Protein AF-A0A7V8GJY7-F1 (afdb_monomer_lite)

Organism: NCBI:txid83619

InterPro domains:
  IPR000096 Serum amyloid A protein [PF00277] (1-68)

Secondary structure (DSSP, 8-state):
-GGG--TT-HHHHHHHHHHHHHHT-HHHHHHHHHHHHHHHHHIIIII---HHHHHHHHHHHHHHHHHHHTT--HHHHHHHTT-PPTTTHHHHHHHHGGGS-----TTS-------------------HHHHHHHHHHHHHHHHHS-------EEEEEEEEE----S-TT-TT--EEEEEEETTT--EEEEEEE-SEEEEEEEEE--SS-EEEEEEEEETTS-EEEPPPEEE-SSTTS-SEEEEEEPEE---

Structure (mmCIF, N/CA/C/O backbone):
data_AF-A0A7V8GJY7-F1
#
_entry.id   AF-A0A7V8GJY7-F1
#
loop_
_atom_site.group_PDB
_atom_site.id
_atom_site.type_symbol
_atom_site.label_atom_id
_atom_site.label_alt_id
_atom_site.label_comp_id
_atom_site.label_asym_id
_atom_site.label_entity_id
_atom_site.label_seq_id
_atom_site.pdbx_PDB_ins_code
_atom_site.Cartn_x
_atom_site.Cartn_y
_atom_site.Cartn_z
_atom_site.occupancy
_atom_site.B_iso_or_equiv
_atom_site.auth_seq_id
_atom_site.auth_comp_id
_atom_site.auth_asym_id
_atom_site.auth_atom_id
_atom_site.pdbx_PDB_model_num
ATOM 1 N N . MET A 1 1 ? 5.220 5.939 -10.081 1.00 73.19 1 MET A N 1
ATOM 2 C CA . MET A 1 1 ? 4.559 5.384 -8.883 1.00 73.19 1 MET A CA 1
ATOM 3 C C . MET A 1 1 ? 4.248 6.479 -7.864 1.00 73.19 1 MET A C 1
ATOM 5 O O . MET A 1 1 ? 3.115 6.933 -7.852 1.00 73.19 1 MET A O 1
ATOM 9 N N . GLN A 1 2 ? 5.230 6.985 -7.107 1.00 70.88 2 GLN A N 1
ATOM 10 C CA . GLN A 1 2 ? 5.012 7.947 -6.006 1.00 70.88 2 GLN A CA 1
ATOM 11 C C . GLN A 1 2 ? 4.218 9.202 -6.401 1.00 70.88 2 GLN A C 1
ATOM 13 O O . GLN A 1 2 ? 3.220 9.511 -5.770 1.00 70.88 2 GLN A O 1
ATOM 18 N N . ALA A 1 3 ? 4.591 9.869 -7.498 1.00 66.69 3 ALA A N 1
ATOM 19 C CA . ALA A 1 3 ? 3.923 11.099 -7.940 1.00 66.69 3 ALA A CA 1
ATOM 20 C C . ALA A 1 3 ? 2.426 10.936 -8.269 1.00 66.69 3 ALA A C 1
ATOM 22 O O . ALA A 1 3 ? 1.699 11.921 -8.305 1.00 66.69 3 ALA A O 1
ATOM 23 N N . LYS A 1 4 ? 1.970 9.711 -8.558 1.00 70.94 4 LYS A N 1
ATOM 24 C CA . LYS A 1 4 ? 0.570 9.430 -8.908 1.00 70.94 4 LYS A CA 1
ATOM 25 C C . LYS A 1 4 ? -0.228 8.853 -7.739 1.00 70.94 4 LYS A C 1
ATOM 27 O O . LYS A 1 4 ? -1.444 8.958 -7.761 1.00 70.94 4 LYS A O 1
ATOM 32 N N . ASN A 1 5 ? 0.448 8.278 -6.743 1.00 74.31 5 ASN A N 1
ATOM 33 C CA . ASN A 1 5 ? -0.132 7.732 -5.517 1.00 74.31 5 ASN A CA 1
ATOM 34 C C . ASN A 1 5 ? -1.434 6.927 -5.707 1.00 74.31 5 ASN A C 1
ATOM 36 O O . ASN A 1 5 ? -2.443 7.139 -5.037 1.00 74.31 5 ASN A O 1
ATOM 40 N N . TRP A 1 6 ? -1.444 6.038 -6.698 1.00 75.62 6 TRP A N 1
ATOM 41 C CA . TRP A 1 6 ? -2.631 5.258 -7.024 1.00 75.62 6 TRP A CA 1
ATOM 42 C C . TRP A 1 6 ? -2.669 3.943 -6.258 1.00 75.62 6 TRP A C 1
ATOM 44 O O . TRP A 1 6 ? -1.748 3.129 -6.345 1.00 75.62 6 TRP A O 1
ATOM 54 N N . ILE A 1 7 ? -3.782 3.724 -5.559 1.00 70.75 7 ILE A N 1
ATOM 55 C CA . ILE A 1 7 ? -4.047 2.505 -4.794 1.00 70.75 7 ILE A CA 1
ATOM 56 C C . ILE A 1 7 ? -4.107 1.303 -5.749 1.00 70.75 7 ILE A C 1
ATOM 58 O O . ILE A 1 7 ? -4.847 1.317 -6.733 1.00 70.75 7 ILE A O 1
ATOM 62 N N . GLY A 1 8 ? -3.315 0.269 -5.453 1.00 77.12 8 GLY A N 1
ATOM 63 C CA . GLY A 1 8 ? -3.230 -0.975 -6.231 1.00 77.12 8 GLY A CA 1
ATOM 64 C C . GLY A 1 8 ? -2.474 -0.865 -7.561 1.00 77.12 8 GLY A C 1
ATOM 65 O O . GLY A 1 8 ? -2.416 -1.828 -8.318 1.00 77.12 8 GLY A O 1
ATOM 66 N N . ALA A 1 9 ? -1.909 0.299 -7.896 1.00 82.12 9 ALA A N 1
ATOM 67 C CA . ALA A 1 9 ? -1.147 0.475 -9.135 1.00 82.12 9 ALA A CA 1
ATOM 68 C C . ALA A 1 9 ? 0.315 0.003 -9.020 1.00 82.12 9 ALA A C 1
ATOM 70 O O . ALA A 1 9 ? 1.101 0.174 -9.952 1.00 82.12 9 ALA A O 1
ATOM 71 N N . ASP A 1 10 ? 0.707 -0.558 -7.882 1.00 86.38 10 ASP A N 1
ATOM 72 C CA . ASP A 1 10 ? 2.055 -1.033 -7.597 1.00 86.38 10 ASP A CA 1
ATOM 73 C C . ASP A 1 10 ? 2.514 -2.042 -8.656 1.00 86.38 10 ASP A C 1
ATOM 75 O O . ASP A 1 10 ? 3.474 -1.770 -9.386 1.00 86.38 10 ASP A O 1
ATOM 79 N N . LYS A 1 11 ? 1.756 -3.127 -8.853 1.00 89.56 11 LYS A N 1
ATOM 80 C CA . LYS A 1 11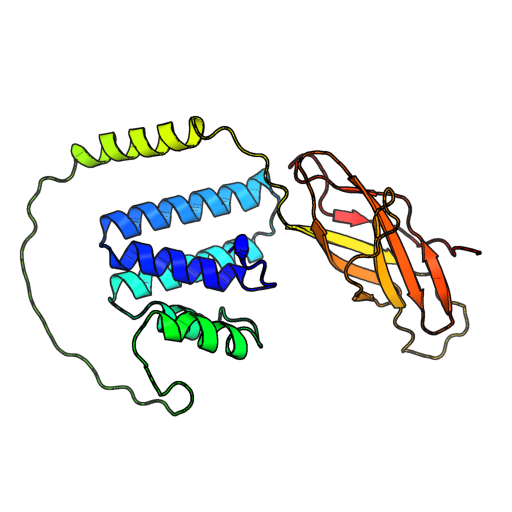 ? 2.082 -4.174 -9.830 1.00 89.56 11 LYS A CA 1
ATOM 81 C C . LYS A 1 11 ? 2.107 -3.659 -11.277 1.00 89.56 11 LYS A C 1
ATOM 83 O O . LYS A 1 11 ? 2.917 -4.111 -12.090 1.00 89.56 11 LYS A O 1
ATOM 88 N N . PHE A 1 12 ? 1.271 -2.667 -11.597 1.00 88.38 12 PHE A N 1
ATOM 89 C CA . PHE A 1 12 ? 1.303 -1.968 -12.886 1.00 88.38 12 PHE A CA 1
ATOM 90 C C . PHE A 1 12 ? 2.670 -1.302 -13.116 1.00 88.38 12 PHE A C 1
ATOM 92 O O . PHE A 1 12 ? 3.295 -1.509 -14.158 1.00 88.38 12 PHE A O 1
ATOM 99 N N . TYR A 1 13 ? 3.166 -0.539 -12.138 1.00 91.44 13 TYR A N 1
ATOM 100 C CA . TYR A 1 13 ? 4.450 0.155 -12.263 1.00 91.44 13 TYR A CA 1
ATOM 101 C C . TYR A 1 13 ? 5.642 -0.806 -12.264 1.00 91.44 13 TYR A C 1
ATOM 103 O O . TYR A 1 13 ? 6.616 -0.528 -12.963 1.00 91.44 13 TYR A O 1
ATOM 111 N N . HIS A 1 14 ? 5.551 -1.932 -11.550 1.00 93.31 14 HIS A N 1
ATOM 112 C CA . HIS A 1 14 ? 6.526 -3.024 -11.629 1.00 93.31 14 HIS A CA 1
ATOM 113 C C . HIS A 1 14 ? 6.697 -3.531 -13.054 1.00 93.31 14 HIS A C 1
ATOM 115 O O . HIS A 1 14 ? 7.790 -3.485 -13.621 1.00 93.31 14 HIS A O 1
ATOM 121 N N . CYS A 1 15 ? 5.588 -3.955 -13.657 1.00 94.12 15 CYS A N 1
ATOM 122 C CA . CYS A 1 15 ? 5.590 -4.480 -15.013 1.00 94.12 15 CYS A CA 1
ATOM 123 C C . CYS A 1 15 ? 6.074 -3.426 -16.024 1.00 94.12 15 CYS A C 1
ATOM 125 O O . CYS A 1 15 ? 6.943 -3.716 -16.849 1.00 94.12 15 CYS A O 1
ATOM 127 N N . MET A 1 16 ? 5.586 -2.184 -15.921 1.00 92.75 16 MET A N 1
ATOM 128 C CA . MET A 1 16 ? 5.955 -1.108 -16.845 1.00 92.75 16 MET A CA 1
ATOM 129 C C . MET A 1 16 ? 7.454 -0.791 -16.803 1.00 92.75 16 MET A C 1
ATOM 131 O O . MET A 1 16 ? 8.106 -0.797 -17.845 1.00 92.75 16 MET A O 1
ATOM 135 N N . ALA A 1 17 ? 8.016 -0.571 -15.609 1.00 95.06 17 ALA A N 1
ATOM 136 C CA . ALA A 1 17 ? 9.426 -0.214 -15.458 1.00 95.06 17 ALA A CA 1
ATOM 137 C C . ALA A 1 17 ? 10.355 -1.317 -15.988 1.00 95.06 17 ALA A C 1
ATOM 139 O O . ALA A 1 17 ? 11.347 -1.032 -16.661 1.00 95.06 17 ALA A O 1
ATOM 140 N N . MET A 1 18 ? 10.009 -2.583 -15.733 1.00 96.50 18 MET A N 1
ATOM 141 C CA . MET A 1 18 ? 10.776 -3.722 -16.235 1.00 96.50 18 MET A CA 1
ATOM 142 C C . MET A 1 18 ? 10.685 -3.868 -17.752 1.00 96.50 18 MET A C 1
ATOM 144 O O . MET A 1 18 ? 11.684 -4.200 -18.389 1.00 96.50 18 MET A O 1
ATOM 148 N N . CYS A 1 19 ? 9.514 -3.611 -18.337 1.00 96.69 19 CYS A N 1
ATOM 149 C CA . CYS A 1 19 ? 9.346 -3.649 -19.784 1.00 96.69 19 CYS A CA 1
ATOM 150 C C . CYS A 1 19 ? 10.143 -2.548 -20.483 1.00 96.69 19 CYS A C 1
ATOM 152 O O . CYS A 1 19 ? 10.903 -2.851 -21.403 1.00 96.69 19 CYS A O 1
ATOM 154 N N . GLU A 1 20 ? 10.034 -1.300 -20.017 1.00 95.62 20 GLU A N 1
ATOM 155 C CA . GLU A 1 20 ? 10.783 -0.172 -20.577 1.00 95.62 20 GLU A CA 1
ATOM 156 C C . GLU A 1 20 ? 12.289 -0.445 -20.516 1.00 95.62 20 GLU A C 1
ATOM 158 O O . GLU A 1 20 ? 12.973 -0.368 -21.535 1.00 95.62 20 GLU A O 1
ATOM 163 N N . ALA A 1 21 ? 12.804 -0.879 -19.363 1.00 96.50 21 ALA A N 1
ATOM 164 C CA . ALA A 1 21 ? 14.211 -1.239 -19.239 1.00 96.50 21 ALA A CA 1
ATOM 165 C C . ALA A 1 21 ? 14.609 -2.396 -20.171 1.00 96.50 21 ALA A C 1
ATOM 167 O O . ALA A 1 21 ? 15.633 -2.319 -20.846 1.00 96.50 21 ALA A O 1
ATOM 168 N N . ALA A 1 22 ? 13.806 -3.460 -20.250 1.00 97.25 22 ALA A N 1
ATOM 169 C CA . ALA A 1 22 ? 14.120 -4.607 -21.095 1.00 97.25 22 ALA A CA 1
ATOM 170 C C . ALA A 1 22 ? 14.069 -4.290 -22.598 1.00 97.25 22 ALA A C 1
ATOM 172 O O . ALA A 1 22 ? 14.832 -4.876 -23.365 1.00 97.25 22 ALA A O 1
ATOM 173 N N . SER A 1 23 ? 13.229 -3.338 -23.012 1.00 96.19 23 SER A N 1
ATOM 174 C CA . SER A 1 23 ? 13.153 -2.863 -24.402 1.00 96.19 23 SER A CA 1
ATOM 175 C C . SER A 1 23 ? 14.405 -2.107 -24.868 1.00 96.19 23 SER A C 1
ATOM 177 O O . SER A 1 23 ? 14.629 -1.975 -26.068 1.00 96.19 23 SER A O 1
ATOM 179 N N . LEU A 1 24 ? 15.260 -1.663 -23.938 1.00 96.06 24 LEU A N 1
ATOM 180 C CA . LEU A 1 24 ? 16.557 -1.051 -24.251 1.00 96.06 24 LEU A CA 1
ATOM 181 C C . LEU A 1 24 ? 17.650 -2.091 -24.567 1.00 96.06 24 LEU A C 1
ATOM 183 O O . LEU A 1 24 ? 18.755 -1.719 -24.960 1.00 96.06 24 LEU A O 1
ATOM 187 N N . GLY A 1 25 ? 17.368 -3.386 -24.381 1.00 95.69 25 GLY A N 1
ATOM 188 C CA . GLY A 1 25 ? 18.273 -4.493 -24.693 1.00 95.69 25 GLY A CA 1
ATOM 189 C C . GLY A 1 25 ? 18.654 -5.356 -23.487 1.00 95.69 25 GLY A C 1
ATOM 190 O O . GLY A 1 25 ? 18.318 -5.073 -22.335 1.00 95.69 25 GLY A O 1
ATOM 191 N N . GLU A 1 26 ? 19.394 -6.437 -23.745 1.00 95.50 26 GLU A N 1
ATOM 192 C CA . GLU A 1 26 ? 19.648 -7.500 -22.758 1.00 95.50 26 GLU A CA 1
ATOM 193 C C . GLU A 1 26 ? 20.383 -7.025 -21.502 1.00 95.50 26 GLU A C 1
ATOM 195 O O . GLU A 1 26 ? 20.034 -7.426 -20.391 1.00 95.50 26 GLU A O 1
ATOM 200 N N . LYS A 1 27 ? 21.366 -6.128 -21.655 1.00 94.94 27 LYS A N 1
ATOM 201 C CA . LYS A 1 27 ? 22.110 -5.563 -20.517 1.00 94.94 27 LYS A CA 1
ATOM 202 C C . LYS A 1 27 ? 21.189 -4.777 -19.582 1.00 94.94 27 LYS A C 1
ATOM 204 O O . LYS A 1 27 ? 21.262 -4.948 -18.368 1.00 94.94 27 LYS A O 1
ATOM 209 N N . ALA A 1 28 ? 20.303 -3.953 -20.141 1.00 94.38 28 ALA A N 1
ATOM 210 C CA . ALA A 1 28 ? 19.331 -3.190 -19.364 1.00 94.38 28 ALA A CA 1
ATOM 211 C C . ALA A 1 28 ? 18.298 -4.118 -18.705 1.00 94.38 28 ALA A C 1
ATOM 213 O O . ALA A 1 28 ? 17.987 -3.945 -17.528 1.00 94.38 28 ALA A O 1
ATOM 214 N N . ALA A 1 29 ? 17.864 -5.173 -19.405 1.00 96.12 29 ALA A N 1
ATOM 215 C CA . ALA A 1 29 ? 16.996 -6.201 -18.837 1.00 96.12 29 ALA A CA 1
ATOM 216 C C . ALA A 1 29 ? 17.645 -6.942 -17.651 1.00 96.12 29 ALA A C 1
ATOM 218 O O . ALA A 1 29 ? 16.965 -7.256 -16.676 1.00 96.12 29 ALA A O 1
ATOM 219 N N . ALA A 1 30 ? 18.945 -7.243 -17.725 1.00 95.00 30 ALA A N 1
ATOM 220 C CA . ALA A 1 30 ? 19.677 -7.899 -16.642 1.00 95.00 30 ALA A CA 1
ATOM 221 C C . ALA A 1 30 ? 19.801 -6.992 -15.408 1.00 95.00 30 ALA A C 1
ATOM 223 O O . ALA A 1 30 ? 19.512 -7.427 -14.294 1.00 95.00 30 ALA A O 1
ATOM 224 N N . ILE A 1 31 ? 20.163 -5.720 -15.610 1.00 94.12 31 ILE A N 1
ATOM 225 C CA . ILE A 1 31 ? 20.238 -4.725 -14.529 1.00 94.12 31 ILE A CA 1
ATOM 226 C C . ILE A 1 31 ? 18.867 -4.549 -13.869 1.00 94.12 31 ILE A C 1
ATOM 228 O O . ILE A 1 31 ? 18.776 -4.560 -12.644 1.00 94.12 31 ILE A O 1
ATOM 232 N N . ALA A 1 32 ? 17.804 -4.438 -14.668 1.00 95.00 32 ALA A N 1
ATOM 233 C CA . ALA A 1 32 ? 16.442 -4.300 -14.171 1.00 95.00 32 ALA A CA 1
ATOM 234 C C . ALA A 1 32 ? 16.001 -5.522 -13.348 1.00 95.00 32 ALA A C 1
ATOM 236 O O . ALA A 1 32 ? 15.449 -5.354 -12.264 1.00 95.00 32 ALA A O 1
ATOM 237 N N . GLY A 1 33 ? 16.326 -6.742 -13.794 1.00 95.94 33 GLY A N 1
ATOM 238 C CA . GLY A 1 33 ? 16.064 -7.963 -13.026 1.00 95.94 33 GLY A CA 1
ATOM 239 C C . GLY A 1 33 ? 16.755 -7.976 -11.658 1.00 95.94 33 GLY A C 1
ATOM 240 O O . GLY A 1 33 ? 16.112 -8.269 -10.652 1.00 95.94 33 GLY A O 1
ATOM 241 N N . ILE A 1 34 ? 18.034 -7.587 -11.598 1.00 94.56 34 ILE A N 1
ATOM 242 C CA . ILE A 1 34 ? 18.777 -7.479 -10.330 1.00 94.56 34 ILE A CA 1
ATOM 243 C C . ILE A 1 34 ? 18.163 -6.401 -9.430 1.00 94.56 34 ILE A C 1
ATOM 245 O O . ILE A 1 34 ? 17.940 -6.643 -8.246 1.00 94.56 34 ILE A O 1
ATOM 249 N N . ALA A 1 35 ? 17.869 -5.220 -9.980 1.00 92.38 35 ALA A N 1
ATOM 250 C CA . ALA A 1 35 ? 17.262 -4.124 -9.228 1.00 92.38 35 ALA A CA 1
ATOM 251 C C . ALA A 1 35 ? 15.886 -4.511 -8.659 1.00 92.38 35 ALA A C 1
ATOM 253 O O . ALA A 1 35 ? 15.576 -4.154 -7.522 1.00 92.38 35 ALA A O 1
ATOM 254 N N . GLY A 1 36 ? 15.099 -5.278 -9.422 1.00 92.81 36 GLY A N 1
ATOM 255 C CA . GLY A 1 36 ? 13.848 -5.880 -8.971 1.00 92.81 36 GLY A CA 1
ATOM 256 C C . GLY A 1 36 ? 14.051 -6.765 -7.743 1.00 92.81 36 GLY A C 1
ATOM 257 O O . GLY A 1 36 ? 13.476 -6.485 -6.700 1.00 92.81 36 GLY A O 1
ATOM 258 N N . GLU A 1 37 ? 14.924 -7.774 -7.815 1.00 95.19 37 GLU A N 1
ATOM 259 C CA . GLU A 1 37 ? 15.150 -8.686 -6.679 1.00 95.19 37 GLU A CA 1
ATOM 260 C C . GLU A 1 37 ? 15.743 -7.993 -5.447 1.00 95.19 37 GLU A C 1
ATOM 262 O O . GLU A 1 37 ? 15.349 -8.295 -4.323 1.00 95.19 37 GLU A O 1
ATOM 267 N N . VAL A 1 38 ? 16.649 -7.026 -5.625 1.00 91.12 38 VAL A N 1
ATOM 268 C CA . VAL A 1 38 ? 17.178 -6.236 -4.498 1.00 91.12 38 VAL A CA 1
ATOM 269 C C . VAL A 1 38 ? 16.053 -5.480 -3.787 1.00 91.12 38 VAL A C 1
ATOM 271 O O . VAL A 1 38 ? 16.029 -5.438 -2.554 1.00 91.12 38 VAL A O 1
ATOM 274 N N . ARG A 1 39 ? 15.105 -4.911 -4.543 1.00 92.44 39 ARG A N 1
ATOM 275 C CA . ARG A 1 39 ? 13.925 -4.258 -3.970 1.00 92.44 39 ARG A CA 1
ATOM 276 C C . ARG A 1 39 ? 13.068 -5.255 -3.183 1.00 92.44 39 ARG A C 1
ATOM 278 O O . ARG A 1 39 ? 12.760 -4.960 -2.029 1.00 92.44 39 ARG A O 1
ATOM 285 N N . GLU A 1 40 ? 12.762 -6.420 -3.755 1.00 91.19 40 GLU A N 1
ATOM 286 C CA . GLU A 1 40 ? 11.933 -7.444 -3.096 1.00 91.19 40 GLU A CA 1
ATOM 287 C C . GLU A 1 40 ? 12.580 -7.989 -1.819 1.00 91.19 40 GLU A C 1
ATOM 289 O O . GLU A 1 40 ? 11.915 -8.161 -0.799 1.00 91.19 40 GLU A O 1
ATOM 294 N N . LEU A 1 41 ? 13.895 -8.219 -1.833 1.00 86.69 41 LEU A N 1
ATOM 295 C CA . LEU A 1 41 ? 14.639 -8.639 -0.644 1.00 86.69 41 LEU A CA 1
ATOM 296 C C . LEU A 1 41 ? 14.586 -7.571 0.449 1.00 86.69 41 LEU A C 1
ATOM 298 O O . LEU A 1 41 ? 14.360 -7.887 1.617 1.00 86.69 41 LEU A O 1
ATOM 302 N N . ASN A 1 42 ? 14.758 -6.300 0.081 1.00 85.25 42 ASN A N 1
ATOM 303 C CA . ASN A 1 42 ? 14.635 -5.206 1.033 1.00 85.25 42 ASN A CA 1
ATOM 304 C C . ASN A 1 42 ? 13.202 -5.116 1.592 1.00 85.25 42 ASN A C 1
ATOM 306 O O . ASN A 1 42 ? 13.028 -4.934 2.792 1.00 85.25 42 ASN A O 1
ATOM 310 N N . GLN A 1 43 ? 12.167 -5.305 0.777 1.00 80.56 43 GLN A N 1
ATOM 311 C CA . GLN A 1 43 ? 10.783 -5.329 1.259 1.00 80.56 43 GLN A CA 1
ATOM 312 C C . GLN A 1 43 ? 10.491 -6.486 2.204 1.00 80.56 43 GLN A C 1
ATOM 314 O O . GLN A 1 43 ? 9.987 -6.271 3.306 1.00 80.56 43 GLN A O 1
ATOM 319 N N . HIS A 1 44 ? 10.893 -7.695 1.835 1.00 82.88 44 HIS A N 1
ATOM 320 C CA . HIS A 1 44 ? 10.646 -8.860 2.665 1.00 82.88 44 HIS A CA 1
ATOM 321 C C . HIS A 1 44 ? 11.402 -8.784 4.001 1.00 82.88 44 HIS A C 1
ATOM 323 O O . HIS A 1 44 ? 10.798 -8.872 5.068 1.00 82.88 44 HIS A O 1
ATOM 329 N N . TYR A 1 45 ? 12.719 -8.559 3.964 1.00 77.06 45 TYR A N 1
ATOM 330 C CA . TYR A 1 45 ? 13.555 -8.659 5.165 1.00 77.06 45 TYR A CA 1
ATOM 331 C C . TYR A 1 45 ? 13.593 -7.387 6.007 1.00 77.06 45 TYR A C 1
ATOM 333 O O . TYR A 1 45 ? 13.716 -7.466 7.227 1.00 77.06 45 TYR A O 1
ATOM 341 N N . ARG A 1 46 ? 13.517 -6.208 5.380 1.00 73.50 46 ARG A N 1
ATOM 342 C CA . ARG A 1 46 ? 13.591 -4.931 6.103 1.00 73.50 46 ARG A CA 1
ATOM 343 C C . ARG A 1 46 ? 12.217 -4.355 6.403 1.00 73.50 46 ARG A C 1
ATOM 345 O O . ARG A 1 46 ? 12.052 -3.720 7.440 1.00 73.50 46 ARG A O 1
ATOM 352 N N . HIS A 1 47 ? 11.260 -4.518 5.495 1.00 75.50 47 HIS A N 1
ATOM 353 C CA . HIS A 1 47 ? 9.926 -3.938 5.640 1.00 75.50 47 HIS A CA 1
ATOM 354 C C . HIS A 1 47 ? 8.886 -4.931 6.176 1.00 75.50 47 HIS A C 1
ATOM 356 O O . HIS A 1 47 ? 7.832 -4.492 6.636 1.00 75.50 47 HIS A O 1
ATOM 362 N N . GLY A 1 48 ? 9.217 -6.227 6.213 1.00 78.38 48 GLY A N 1
ATOM 363 C CA . GLY A 1 48 ? 8.334 -7.272 6.725 1.00 78.38 48 GLY A CA 1
ATOM 364 C C . GLY A 1 48 ? 7.138 -7.529 5.813 1.00 78.38 48 GLY A C 1
ATOM 365 O O . GLY A 1 48 ? 6.096 -7.970 6.297 1.00 78.38 48 GLY A O 1
ATOM 366 N N . ASP A 1 49 ? 7.261 -7.210 4.521 1.00 79.94 49 ASP A N 1
ATOM 367 C CA . ASP A 1 49 ? 6.188 -7.443 3.563 1.00 79.94 49 ASP A CA 1
ATOM 368 C C . ASP A 1 49 ? 5.959 -8.966 3.419 1.00 79.94 49 ASP A C 1
ATOM 370 O O . ASP A 1 49 ? 6.925 -9.752 3.401 1.00 79.94 49 ASP A O 1
ATOM 374 N N . PRO A 1 50 ? 4.688 -9.411 3.366 1.00 79.75 50 PRO A N 1
ATOM 375 C CA . PRO A 1 50 ? 4.358 -10.826 3.287 1.00 79.75 50 PRO A CA 1
ATOM 376 C C . PRO A 1 50 ? 4.904 -11.421 1.990 1.00 79.75 50 PRO A C 1
ATOM 378 O O . PRO A 1 50 ? 4.968 -10.759 0.950 1.00 79.75 50 PRO A O 1
ATOM 381 N N . LYS A 1 51 ? 5.302 -12.694 2.049 1.00 84.81 51 LYS A N 1
ATOM 382 C CA . LYS A 1 51 ? 5.946 -13.377 0.923 1.00 84.81 51 LYS A CA 1
ATOM 383 C C . LYS A 1 51 ? 5.070 -13.349 -0.334 1.00 84.81 51 LYS A C 1
ATOM 385 O O . LYS A 1 51 ? 5.597 -13.209 -1.433 1.00 84.81 51 LYS A O 1
ATOM 390 N N . GLU A 1 52 ? 3.758 -13.435 -0.162 1.00 81.62 52 GLU A N 1
ATOM 391 C CA . GLU A 1 52 ? 2.766 -13.425 -1.232 1.00 81.62 52 GLU A CA 1
ATOM 392 C C . GLU A 1 52 ? 2.770 -12.103 -2.019 1.00 81.62 52 GLU A C 1
ATOM 394 O O . GLU A 1 52 ? 2.658 -12.123 -3.245 1.00 81.62 52 GLU A O 1
ATOM 399 N N . GLU A 1 53 ? 2.960 -10.962 -1.346 1.00 79.75 53 GLU A N 1
ATOM 400 C CA . GLU A 1 53 ? 3.042 -9.648 -2.002 1.00 79.75 53 GLU A CA 1
ATOM 401 C C . GLU A 1 53 ? 4.334 -9.505 -2.810 1.00 79.75 53 GLU A C 1
ATOM 403 O O . GLU A 1 53 ? 4.293 -9.090 -3.971 1.00 79.75 53 GLU A O 1
ATOM 408 N N . CYS A 1 54 ? 5.466 -9.936 -2.243 1.00 88.38 54 CYS A N 1
ATOM 409 C CA . CYS A 1 54 ? 6.739 -9.977 -2.965 1.00 88.38 54 CYS A CA 1
ATOM 410 C C . CYS A 1 54 ? 6.681 -10.934 -4.166 1.00 88.38 54 CYS A C 1
ATOM 412 O O . CYS A 1 54 ? 7.225 -10.646 -5.229 1.00 88.38 54 CYS A O 1
ATOM 414 N N . ASP A 1 55 ? 6.016 -12.085 -4.035 1.00 88.19 55 ASP A N 1
ATOM 415 C CA . ASP A 1 55 ? 5.858 -13.034 -5.142 1.00 88.19 55 ASP A CA 1
ATOM 416 C C . ASP A 1 55 ? 4.992 -12.444 -6.270 1.00 88.19 55 ASP A C 1
ATOM 418 O O . ASP A 1 55 ? 5.291 -12.648 -7.452 1.00 88.19 55 ASP A O 1
ATOM 422 N N . ALA A 1 56 ? 3.976 -11.647 -5.932 1.00 85.38 56 ALA A N 1
ATOM 423 C CA . ALA A 1 56 ? 3.189 -10.907 -6.911 1.00 85.38 56 ALA A CA 1
ATOM 424 C C . ALA A 1 56 ? 4.001 -9.783 -7.596 1.00 85.38 56 ALA A C 1
ATOM 426 O O . ALA A 1 56 ? 3.888 -9.614 -8.815 1.00 85.38 56 ALA A O 1
ATOM 427 N N . ASP A 1 57 ? 4.865 -9.065 -6.868 1.00 91.81 57 ASP A N 1
ATOM 428 C CA . ASP A 1 57 ? 5.803 -8.081 -7.439 1.00 91.81 57 ASP A CA 1
ATOM 429 C C . ASP A 1 57 ? 6.801 -8.758 -8.398 1.00 91.81 57 ASP A C 1
ATOM 431 O O . ASP A 1 57 ? 6.984 -8.307 -9.535 1.00 91.81 57 ASP A O 1
ATOM 435 N N . ARG A 1 58 ? 7.383 -9.902 -8.005 1.00 93.69 58 ARG A N 1
ATOM 436 C CA . ARG A 1 58 ? 8.257 -10.718 -8.872 1.00 93.69 58 ARG A CA 1
ATOM 437 C C . ARG A 1 58 ? 7.545 -11.172 -10.141 1.00 93.69 58 ARG A C 1
ATOM 439 O O . ARG A 1 58 ? 8.121 -11.094 -11.229 1.00 93.69 58 ARG A O 1
ATOM 446 N N . ALA A 1 59 ? 6.294 -11.619 -10.030 1.00 92.06 59 ALA A N 1
ATOM 447 C CA . ALA A 1 59 ? 5.501 -12.028 -11.184 1.00 92.06 59 ALA A CA 1
ATOM 448 C C . ALA A 1 59 ? 5.273 -10.862 -12.163 1.00 92.06 59 ALA A C 1
ATOM 450 O O . ALA A 1 59 ? 5.456 -11.035 -13.375 1.00 92.06 59 ALA A O 1
ATOM 451 N N . ALA A 1 60 ? 4.944 -9.672 -11.649 1.00 91.88 60 ALA A N 1
ATOM 452 C CA . ALA A 1 60 ? 4.786 -8.458 -12.449 1.00 91.88 60 ALA A CA 1
ATOM 453 C C . ALA A 1 60 ? 6.107 -8.034 -13.114 1.00 91.88 60 ALA A C 1
ATOM 455 O O . ALA A 1 60 ? 6.135 -7.762 -14.318 1.00 91.88 60 ALA A O 1
ATOM 456 N N . ASN A 1 61 ? 7.214 -8.061 -12.368 1.00 94.94 61 ASN A N 1
ATOM 457 C CA . ASN A 1 61 ? 8.544 -7.757 -12.889 1.00 94.94 61 ASN A CA 1
ATOM 458 C C . ASN A 1 61 ? 8.927 -8.711 -14.034 1.00 94.94 61 ASN A C 1
ATOM 460 O O . ASN A 1 61 ? 9.350 -8.276 -15.108 1.00 94.94 61 ASN A O 1
ATOM 464 N N . ALA A 1 62 ? 8.724 -10.017 -13.838 1.00 95.06 62 ALA A N 1
ATOM 465 C CA . ALA A 1 62 ? 9.019 -11.038 -14.837 1.00 95.06 62 ALA A CA 1
ATOM 466 C C . ALA A 1 62 ? 8.155 -10.885 -16.099 1.00 95.06 62 ALA A C 1
ATOM 468 O O . ALA A 1 62 ? 8.648 -11.099 -17.209 1.00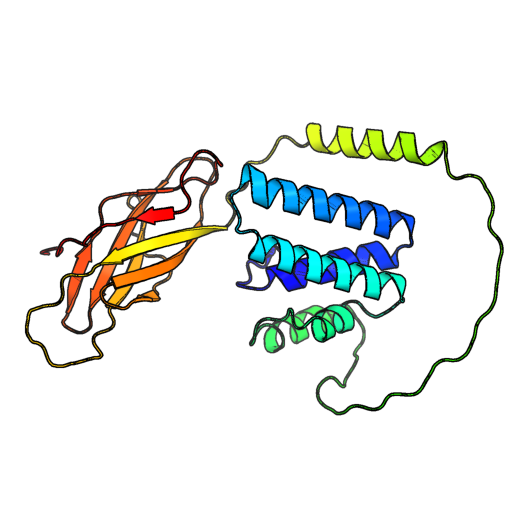 95.06 62 ALA A O 1
ATOM 469 N N . ALA A 1 63 ? 6.883 -10.503 -15.953 1.00 94.62 63 ALA A N 1
ATOM 470 C CA . ALA A 1 63 ? 6.017 -10.203 -17.090 1.00 94.62 63 ALA A CA 1
ATOM 471 C C . ALA A 1 63 ? 6.542 -9.014 -17.907 1.00 94.62 63 ALA A C 1
ATOM 473 O O . ALA A 1 63 ? 6.669 -9.132 -19.127 1.00 94.62 63 ALA A O 1
ATOM 474 N N . GLY A 1 64 ? 6.931 -7.926 -17.236 1.00 95.31 64 GLY A N 1
ATOM 475 C CA . GLY A 1 64 ? 7.526 -6.758 -17.881 1.00 95.31 64 GLY A CA 1
ATOM 476 C C . GLY A 1 64 ? 8.818 -7.095 -18.625 1.00 95.31 64 GLY A C 1
ATOM 477 O O . GLY A 1 64 ? 8.942 -6.800 -19.812 1.00 95.31 64 GLY A O 1
ATOM 478 N N . LEU A 1 65 ? 9.745 -7.806 -17.971 1.00 96.25 65 LEU A N 1
ATOM 479 C CA . LEU A 1 65 ? 11.005 -8.235 -18.589 1.00 96.25 65 LEU A CA 1
ATOM 480 C C . LEU A 1 65 ? 10.775 -9.080 -19.850 1.00 96.25 65 LEU A C 1
ATOM 482 O O . LEU A 1 65 ? 11.436 -8.857 -20.864 1.00 96.25 65 LEU A O 1
ATOM 486 N N . ARG A 1 66 ? 9.844 -10.047 -19.804 1.00 95.69 66 ARG A N 1
ATOM 487 C CA . ARG A 1 66 ? 9.511 -10.883 -20.970 1.00 95.69 66 ARG A CA 1
ATOM 488 C C . ARG A 1 66 ? 8.961 -10.048 -22.120 1.00 95.69 66 ARG A C 1
ATOM 490 O O . ARG A 1 66 ? 9.395 -10.236 -23.252 1.00 95.69 66 ARG A O 1
ATOM 497 N N . ALA A 1 67 ? 8.043 -9.128 -21.833 1.00 95.56 67 ALA A N 1
ATOM 498 C CA . ALA A 1 67 ? 7.427 -8.297 -22.857 1.00 95.56 67 ALA A CA 1
ATOM 499 C C . ALA A 1 67 ? 8.431 -7.346 -23.521 1.00 95.56 67 ALA A C 1
ATOM 501 O O . ALA A 1 67 ? 8.497 -7.294 -24.749 1.00 95.56 67 ALA A O 1
ATOM 502 N N . GLY A 1 68 ? 9.265 -6.664 -22.729 1.00 95.62 68 GLY A N 1
ATOM 503 C CA . GLY A 1 68 ? 10.288 -5.763 -23.262 1.00 95.62 68 GLY A CA 1
ATOM 504 C C . GLY A 1 68 ? 11.318 -6.495 -24.126 1.00 95.62 68 GLY A C 1
ATOM 505 O O . GLY A 1 68 ? 11.642 -6.029 -25.215 1.00 95.62 68 GLY A O 1
ATOM 506 N N . ARG A 1 69 ? 11.758 -7.695 -23.712 1.00 96.12 69 ARG A N 1
ATOM 507 C CA . ARG A 1 69 ? 12.654 -8.547 -24.524 1.00 96.12 69 ARG A CA 1
ATOM 508 C C . ARG A 1 69 ? 12.007 -9.036 -25.817 1.00 96.12 69 ARG A C 1
ATOM 510 O O . ARG A 1 69 ? 12.698 -9.209 -26.813 1.00 96.12 69 ARG A O 1
ATOM 517 N N . ALA A 1 70 ? 10.696 -9.257 -25.805 1.00 95.50 70 ALA A N 1
ATOM 518 C CA . ALA A 1 70 ? 9.935 -9.656 -26.983 1.00 95.50 70 ALA A CA 1
ATOM 519 C C . ALA A 1 70 ? 9.602 -8.478 -27.922 1.00 95.50 70 ALA A C 1
ATOM 521 O O . ALA A 1 70 ? 8.907 -8.682 -28.916 1.00 95.50 70 ALA A O 1
ATOM 522 N N . GLY A 1 71 ? 10.040 -7.250 -27.607 1.00 94.06 71 GLY A N 1
ATOM 523 C CA . GLY A 1 71 ? 9.703 -6.051 -28.380 1.00 94.06 71 GLY A CA 1
ATOM 524 C C . GLY A 1 71 ? 8.211 -5.701 -28.337 1.00 94.06 71 GLY A C 1
ATOM 525 O O . GLY A 1 71 ? 7.710 -5.009 -29.221 1.00 94.06 71 GLY A O 1
ATOM 526 N N . GLN A 1 72 ? 7.479 -6.202 -27.338 1.00 93.44 72 GLN A N 1
ATOM 527 C CA . GLN A 1 72 ? 6.064 -5.896 -27.165 1.00 93.44 72 GLN A CA 1
ATOM 528 C C . GLN A 1 72 ? 5.892 -4.475 -26.625 1.00 93.44 72 GLN A C 1
ATOM 530 O O . GLN A 1 72 ? 6.703 -3.984 -25.840 1.00 93.44 72 GL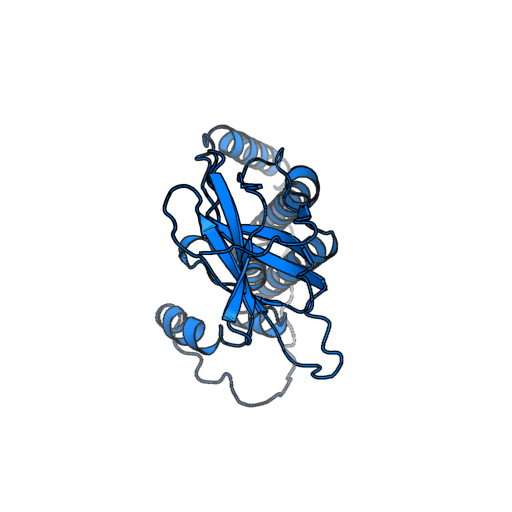N A O 1
ATOM 535 N N . ALA A 1 73 ? 4.791 -3.821 -26.998 1.00 92.38 73 ALA A N 1
ATOM 536 C CA . ALA A 1 73 ? 4.427 -2.544 -26.400 1.00 92.38 73 ALA A CA 1
ATOM 537 C C . ALA A 1 73 ? 4.167 -2.728 -24.896 1.00 92.38 73 ALA A C 1
ATOM 539 O O . ALA A 1 73 ? 3.326 -3.539 -24.502 1.00 92.38 73 ALA A O 1
ATOM 540 N N . CYS A 1 74 ? 4.840 -1.943 -24.053 1.00 90.19 74 CYS A N 1
ATOM 541 C CA . CYS A 1 74 ? 4.748 -2.112 -22.603 1.00 90.19 74 CYS A CA 1
ATOM 542 C C . CYS A 1 74 ? 3.329 -1.932 -22.058 1.00 90.19 74 CYS A C 1
ATOM 544 O O . CYS A 1 74 ? 2.940 -2.648 -21.145 1.00 90.19 74 CYS A O 1
ATOM 546 N N . ALA A 1 75 ? 2.502 -1.085 -22.675 1.00 85.19 75 ALA A N 1
ATOM 547 C CA . ALA A 1 75 ? 1.085 -0.978 -22.321 1.00 85.19 75 ALA A CA 1
ATOM 548 C C . ALA A 1 75 ? 0.330 -2.320 -22.451 1.00 85.19 75 ALA A C 1
ATOM 550 O O . ALA A 1 75 ? -0.429 -2.684 -21.555 1.00 85.19 75 ALA A O 1
ATOM 551 N N . ALA A 1 76 ? 0.597 -3.092 -23.511 1.00 80.50 76 ALA A N 1
ATOM 552 C CA . ALA A 1 76 ? -0.029 -4.397 -23.734 1.00 80.50 76 ALA A CA 1
ATOM 553 C C . ALA A 1 76 ? 0.476 -5.464 -22.744 1.00 80.50 76 ALA A C 1
ATOM 555 O O . ALA A 1 76 ? -0.272 -6.355 -22.343 1.00 80.50 76 ALA A O 1
ATOM 556 N N . ALA A 1 77 ? 1.734 -5.354 -22.304 1.00 80.50 77 ALA A N 1
ATOM 557 C CA . ALA A 1 77 ? 2.318 -6.248 -21.306 1.00 80.50 77 ALA A CA 1
ATOM 558 C C . ALA A 1 77 ? 1.580 -6.179 -19.963 1.00 80.50 77 ALA A C 1
ATOM 560 O O . ALA A 1 77 ? 1.323 -7.202 -19.323 1.00 80.50 77 ALA A O 1
ATOM 561 N N . VAL A 1 78 ? 1.225 -4.962 -19.543 1.00 77.75 78 VAL A N 1
ATOM 562 C CA . VAL A 1 78 ? 0.566 -4.730 -18.255 1.00 77.75 78 VAL A CA 1
ATOM 563 C C . VAL A 1 78 ? -0.894 -5.192 -18.278 1.00 77.75 78 VAL A C 1
ATOM 565 O O . VAL A 1 78 ? -1.395 -5.704 -17.276 1.00 77.75 78 VAL A O 1
ATOM 568 N N . GLU A 1 79 ? -1.550 -5.100 -19.435 1.00 74.19 79 GLU A N 1
ATOM 569 C CA . GLU A 1 79 ? -2.890 -5.649 -19.659 1.00 74.19 79 GLU A CA 1
ATOM 570 C C . GLU A 1 79 ? -2.886 -7.187 -19.608 1.00 74.19 79 GLU A C 1
ATOM 572 O O . GLU A 1 79 ? -3.687 -7.793 -18.892 1.00 74.19 79 GLU A O 1
ATOM 577 N N . TYR A 1 80 ? -1.920 -7.830 -20.277 1.00 59.88 80 TYR A N 1
ATOM 578 C CA . TYR A 1 80 ? -1.798 -9.293 -20.301 1.00 59.88 80 TYR A CA 1
ATOM 579 C C . TYR A 1 80 ? -1.488 -9.889 -18.922 1.00 59.88 80 TYR A C 1
ATOM 581 O O . TYR A 1 80 ? -1.994 -10.954 -18.563 1.00 59.88 80 TYR A O 1
ATOM 589 N N . ALA A 1 81 ? -0.691 -9.186 -18.118 1.00 62.44 81 ALA A N 1
ATOM 590 C CA . ALA A 1 81 ? -0.332 -9.616 -16.774 1.00 62.44 81 ALA A CA 1
ATOM 591 C C . ALA A 1 81 ? -1.470 -9.444 -15.741 1.00 62.44 81 ALA A C 1
ATOM 593 O O . ALA A 1 81 ? -1.285 -9.806 -14.582 1.00 62.44 81 ALA A O 1
ATOM 594 N N . ARG A 1 82 ? -2.649 -8.929 -16.143 1.00 68.94 82 ARG A N 1
ATOM 595 C CA . ARG A 1 82 ? -3.826 -8.695 -15.277 1.00 68.94 82 ARG A CA 1
ATOM 596 C C . ARG A 1 82 ? -3.522 -7.880 -14.013 1.00 68.94 82 ARG A C 1
ATOM 598 O O . ARG A 1 82 ? -4.215 -8.002 -13.009 1.00 68.94 82 ARG A O 1
ATOM 605 N N . VAL A 1 83 ? -2.510 -7.022 -14.068 1.00 62.31 83 VAL A N 1
ATOM 606 C CA . VAL A 1 83 ? -2.040 -6.198 -12.937 1.00 62.31 83 VAL A CA 1
ATOM 607 C C . VAL A 1 83 ? -2.619 -4.785 -12.960 1.00 62.31 83 VAL A C 1
ATOM 609 O O . VAL A 1 83 ? -2.091 -3.873 -12.332 1.00 62.31 83 VAL A O 1
ATOM 612 N N . ILE A 1 84 ? -3.728 -4.596 -13.679 1.00 57.00 84 ILE A N 1
ATOM 613 C CA . ILE A 1 84 ? -4.460 -3.334 -13.713 1.00 57.00 84 ILE A CA 1
ATOM 614 C C . ILE A 1 84 ? -5.624 -3.412 -12.710 1.00 57.00 84 ILE A C 1
ATOM 616 O O . ILE A 1 84 ? -6.535 -4.222 -12.904 1.00 57.00 84 ILE A O 1
ATOM 620 N N . PRO A 1 85 ? -5.649 -2.568 -11.663 1.00 53.62 85 PRO A N 1
ATOM 621 C CA . PRO A 1 85 ? -6.818 -2.408 -10.807 1.00 53.62 85 PRO A CA 1
ATOM 622 C C . PRO A 1 85 ? -8.057 -2.048 -11.625 1.00 53.62 85 PRO A C 1
ATOM 624 O O . PRO A 1 85 ? -8.001 -1.206 -12.527 1.00 53.62 85 PRO A O 1
ATOM 627 N N . LYS A 1 86 ? -9.208 -2.630 -11.274 1.00 46.06 86 LYS A N 1
ATOM 628 C CA . LYS A 1 86 ? -10.501 -2.192 -11.818 1.00 46.06 86 LYS A CA 1
ATOM 629 C C . LYS A 1 86 ? -10.663 -0.683 -11.561 1.00 46.06 86 LYS A C 1
ATOM 631 O O . LYS A 1 86 ? -10.571 -0.245 -10.420 1.00 46.06 86 LYS A O 1
ATOM 636 N N . GLY A 1 87 ? -10.861 0.100 -12.625 1.00 49.69 87 GLY A N 1
ATOM 637 C CA . GLY A 1 87 ? -10.978 1.567 -12.583 1.00 49.69 87 GLY A CA 1
ATOM 638 C C . GLY A 1 87 ? -9.690 2.347 -12.891 1.00 49.69 87 GLY A C 1
ATOM 639 O O . GLY A 1 87 ? -9.755 3.561 -13.093 1.00 49.69 87 GLY A O 1
ATOM 640 N N . LEU A 1 88 ? -8.532 1.678 -12.984 1.00 54.31 88 LEU A N 1
ATOM 641 C CA . LEU A 1 88 ? -7.284 2.315 -13.412 1.00 54.31 88 LEU A CA 1
ATOM 642 C C . LEU A 1 88 ? -7.241 2.500 -14.940 1.00 54.31 88 LEU A C 1
ATOM 644 O O . LEU A 1 88 ? -6.774 3.537 -15.411 1.00 54.31 88 LEU A O 1
ATOM 648 N N . CYS A 1 89 ? -7.803 1.554 -15.707 1.00 51.47 89 CYS A N 1
ATOM 649 C CA . CYS A 1 89 ? -7.931 1.669 -17.165 1.00 51.47 89 CYS A CA 1
ATOM 650 C C . CYS A 1 89 ? -8.607 2.981 -17.578 1.00 51.47 89 CYS A C 1
ATOM 652 O O . CYS A 1 89 ? -8.062 3.701 -18.402 1.00 51.47 89 CYS A O 1
ATOM 654 N N . ASP A 1 90 ? -9.729 3.361 -16.969 1.00 47.38 90 ASP A N 1
ATOM 655 C CA . ASP A 1 90 ? -10.522 4.498 -17.461 1.00 47.38 90 ASP A CA 1
ATOM 656 C C . ASP A 1 90 ? -9.816 5.860 -17.308 1.00 47.38 90 ASP A C 1
ATOM 658 O O . ASP A 1 90 ? -10.106 6.794 -18.053 1.00 47.38 90 ASP A O 1
ATOM 662 N N . ARG A 1 91 ? -8.844 5.977 -16.388 1.00 51.06 91 ARG A N 1
ATOM 663 C CA . ARG A 1 91 ? -8.076 7.218 -16.151 1.00 51.06 91 ARG A CA 1
ATOM 664 C C . ARG A 1 91 ? -6.657 7.189 -16.713 1.00 51.06 91 ARG A C 1
ATOM 666 O O . ARG A 1 91 ? -6.199 8.198 -17.242 1.00 51.06 91 ARG A O 1
ATOM 673 N N . VAL A 1 92 ? -5.968 6.048 -16.654 1.00 52.12 92 VAL A N 1
ATOM 674 C CA . VAL A 1 92 ? -4.618 5.899 -17.231 1.00 52.12 92 VAL A CA 1
ATOM 675 C C . VAL A 1 92 ? -4.651 6.011 -18.745 1.00 52.12 92 VAL A C 1
ATOM 677 O O . VAL A 1 92 ? -3.760 6.621 -19.334 1.00 52.12 92 VAL A O 1
ATOM 680 N N . HIS A 1 93 ? -5.703 5.485 -19.367 1.00 47.47 93 HIS A N 1
ATOM 681 C CA . HIS A 1 93 ? -5.851 5.467 -20.816 1.00 47.47 93 HIS A CA 1
ATOM 682 C C . HIS A 1 93 ? -5.960 6.889 -21.395 1.00 47.47 93 HIS A C 1
ATOM 684 O O . HIS A 1 93 ? -5.355 7.166 -22.425 1.00 47.47 93 HIS A O 1
ATOM 690 N N . ALA A 1 94 ? -6.615 7.827 -20.700 1.00 44.84 94 ALA A N 1
ATOM 691 C CA . ALA A 1 94 ? -6.758 9.212 -21.159 1.00 44.84 94 ALA A CA 1
ATOM 692 C C . ALA A 1 94 ? -5.446 10.023 -21.107 1.00 44.84 94 ALA A C 1
ATOM 694 O O . ALA A 1 94 ? -5.180 10.826 -21.999 1.00 44.84 94 ALA A O 1
ATOM 695 N N . GLU A 1 95 ? -4.607 9.807 -20.090 1.00 46.19 95 GLU A N 1
ATOM 696 C CA . GLU A 1 95 ? -3.385 10.600 -19.887 1.00 46.19 95 GLU A CA 1
ATOM 697 C C . GLU A 1 95 ? -2.180 10.005 -20.645 1.00 46.19 95 GLU A C 1
ATOM 699 O O . GLU A 1 95 ? -1.388 10.743 -21.233 1.00 46.19 95 GLU A O 1
ATOM 704 N N . TRP A 1 96 ? -2.064 8.673 -20.717 1.00 50.84 96 TRP A N 1
ATOM 705 C CA . TRP A 1 96 ? -0.930 7.997 -21.365 1.00 50.84 96 TRP A CA 1
ATOM 706 C C . TRP A 1 96 ? -1.049 7.862 -22.895 1.00 50.84 96 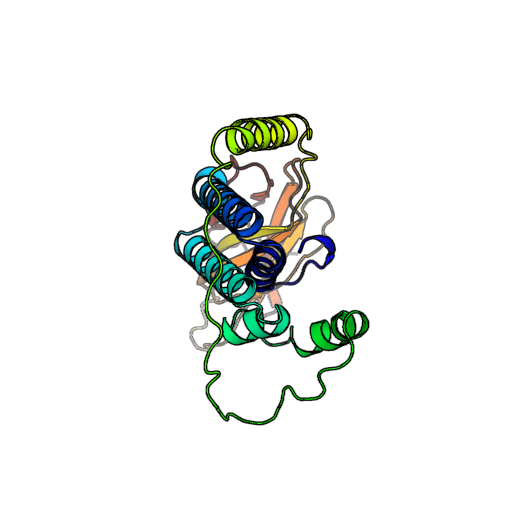TRP A C 1
ATOM 708 O O . TRP A 1 96 ? -0.016 7.872 -23.567 1.00 50.84 96 TRP A O 1
ATOM 718 N N . ILE A 1 97 ? -2.263 7.843 -23.474 1.00 44.75 97 ILE A N 1
ATOM 719 C CA . ILE A 1 97 ? -2.465 7.913 -24.943 1.00 44.75 97 ILE A CA 1
ATOM 720 C C . ILE A 1 97 ? -1.902 9.219 -25.527 1.00 44.75 97 ILE A C 1
ATOM 722 O O . ILE A 1 97 ? -1.461 9.248 -26.671 1.00 44.75 97 ILE A O 1
ATOM 726 N N . SER A 1 98 ? -1.853 10.312 -24.761 1.00 41.66 98 SER A N 1
ATOM 727 C CA . SER A 1 98 ? -1.341 11.592 -25.278 1.00 41.66 98 SER A CA 1
ATOM 728 C C . SER A 1 98 ? 0.152 11.557 -25.649 1.00 41.66 98 SER A C 1
ATOM 730 O O . SER A 1 98 ? 0.602 12.354 -26.473 1.00 41.66 98 SER A O 1
ATOM 732 N N . ARG A 1 99 ? 0.919 10.611 -25.086 1.00 47.31 99 ARG A N 1
ATOM 733 C CA . ARG A 1 99 ? 2.370 10.485 -25.291 1.00 47.31 99 ARG A CA 1
ATOM 734 C C . ARG A 1 99 ? 2.750 9.448 -26.358 1.00 47.31 99 ARG A C 1
ATOM 736 O O . ARG A 1 99 ? 3.893 9.443 -26.804 1.00 47.31 99 ARG A O 1
ATOM 743 N N . TRP A 1 100 ? 1.801 8.621 -26.807 1.00 42.06 100 TRP A N 1
ATOM 744 C CA . TRP A 1 100 ? 1.995 7.585 -27.828 1.00 42.06 100 TRP A CA 1
ATOM 745 C C . TRP A 1 100 ? 0.816 7.598 -28.813 1.00 42.06 100 TRP A C 1
ATOM 747 O O . TRP A 1 100 ? -0.326 7.380 -28.424 1.00 42.06 100 TRP A O 1
ATOM 757 N N . LYS A 1 101 ? 1.083 7.873 -30.099 1.00 33.59 101 LYS A N 1
ATOM 758 C CA . LYS A 1 101 ? 0.067 7.940 -31.173 1.00 33.59 101 LYS A CA 1
ATOM 759 C C . LYS A 1 101 ? -0.892 6.726 -31.160 1.00 33.59 101 LYS A C 1
ATOM 761 O O . LYS A 1 101 ? -0.501 5.628 -30.776 1.00 33.59 101 LYS A O 1
ATOM 766 N N . PRO A 1 102 ? -2.152 6.912 -31.591 1.00 40.81 102 PRO A N 1
ATOM 767 C CA . PRO A 1 102 ? -3.295 6.216 -31.015 1.00 40.81 102 PRO A CA 1
ATOM 768 C C . PRO A 1 102 ? -3.433 4.778 -31.519 1.00 40.81 102 PRO A C 1
ATOM 770 O O . PRO A 1 102 ? -3.696 4.554 -32.700 1.00 40.81 102 PRO A O 1
ATOM 773 N N . LEU A 1 103 ? -3.398 3.810 -30.603 1.00 38.28 103 LEU A N 1
ATOM 774 C CA . LEU A 1 103 ? -4.023 2.506 -30.815 1.00 38.28 103 LEU A CA 1
ATOM 775 C C . LEU A 1 103 ? -5.504 2.619 -30.430 1.00 38.28 103 LEU A C 1
ATOM 777 O O . LEU A 1 103 ? -5.898 2.400 -29.288 1.00 38.28 103 LEU A O 1
ATOM 781 N N . ARG A 1 104 ? -6.347 3.005 -31.394 1.00 35.22 104 ARG A N 1
ATOM 782 C CA . ARG A 1 104 ? -7.804 2.856 -31.263 1.00 35.22 104 ARG A CA 1
ATOM 783 C C . ARG A 1 104 ? -8.127 1.366 -31.404 1.00 35.22 104 ARG A C 1
ATOM 785 O O . ARG A 1 104 ? -8.079 0.860 -32.520 1.00 35.22 104 ARG A O 1
ATOM 792 N N . GLY A 1 105 ? -8.453 0.662 -30.317 1.00 34.66 105 GLY A N 1
ATOM 793 C CA . GLY A 1 105 ? -8.901 -0.732 -30.460 1.00 34.66 105 GLY A CA 1
ATOM 794 C C . GLY A 1 105 ? -9.122 -1.607 -29.222 1.00 34.66 105 GLY A C 1
ATOM 795 O O . GLY A 1 105 ? -9.572 -2.733 -29.404 1.00 34.66 105 GLY A O 1
ATOM 796 N N . CYS A 1 106 ? -8.876 -1.160 -27.987 1.00 32.75 106 CYS A N 1
ATOM 797 C CA . CYS A 1 106 ? -8.816 -2.066 -26.820 1.00 32.75 106 CYS A CA 1
ATOM 798 C C . CYS A 1 106 ? -10.144 -2.675 -26.304 1.00 32.75 106 CYS A C 1
ATOM 800 O O . CYS A 1 106 ? -10.184 -3.150 -25.179 1.00 32.75 106 CYS A O 1
ATOM 802 N N . CYS A 1 107 ? -11.223 -2.734 -27.096 1.00 29.67 107 CYS A N 1
ATOM 803 C CA . CYS A 1 107 ? -12.463 -3.420 -26.683 1.00 29.67 107 CYS A CA 1
ATOM 804 C C . CYS A 1 107 ? -13.064 -4.384 -27.723 1.00 29.67 107 CYS A C 1
ATOM 806 O O . CYS A 1 107 ? -14.249 -4.704 -27.626 1.00 29.67 107 CYS A O 1
ATOM 808 N N . LYS A 1 108 ? -12.300 -4.900 -28.701 1.00 26.77 108 LYS A N 1
ATOM 809 C CA . LYS A 1 108 ? -12.788 -6.009 -29.545 1.00 26.77 108 LYS A CA 1
ATOM 810 C C . LYS A 1 108 ? -11.726 -7.063 -29.869 1.00 26.77 108 LYS A C 1
ATOM 812 O O . LYS A 1 108 ? -10.833 -6.827 -30.664 1.00 26.77 108 LYS A O 1
ATOM 817 N N . PHE A 1 109 ? -11.995 -8.249 -29.326 1.00 27.69 109 PHE A N 1
ATOM 818 C CA . PHE A 1 109 ? -11.808 -9.581 -29.904 1.00 27.69 109 PHE A CA 1
ATOM 819 C C . PHE A 1 109 ? -10.408 -10.116 -30.253 1.00 27.69 109 PHE A C 1
ATOM 821 O O . PHE A 1 109 ? -9.603 -9.535 -30.969 1.00 27.69 109 PHE A O 1
ATOM 828 N N . VAL A 1 110 ? -10.243 -11.357 -29.794 1.00 40.28 110 VAL A N 1
ATOM 829 C CA . VAL A 1 110 ? -9.247 -12.377 -30.118 1.00 40.28 110 VAL A CA 1
ATOM 830 C C . VAL A 1 110 ? -9.179 -12.658 -31.625 1.00 40.28 110 VAL A C 1
ATOM 832 O O . VAL A 1 110 ? -10.189 -13.026 -32.224 1.00 40.28 110 VAL A O 1
ATOM 835 N N . ARG A 1 111 ? -7.969 -12.629 -32.198 1.00 26.72 111 ARG A N 1
ATOM 836 C CA . ARG A 1 111 ? -7.516 -13.602 -33.209 1.00 26.72 111 ARG A CA 1
ATOM 837 C C . ARG A 1 111 ? -5.987 -13.630 -33.282 1.00 26.72 111 ARG A C 1
ATOM 839 O O . ARG A 1 111 ? -5.350 -12.610 -33.511 1.00 26.72 111 ARG A O 1
ATOM 846 N N . GLN A 1 112 ? -5.428 -14.813 -33.039 1.00 35.94 112 GLN A N 1
ATOM 847 C CA . GLN A 1 112 ? -4.023 -15.153 -33.245 1.00 35.94 112 GLN A CA 1
ATOM 848 C C . GLN A 1 112 ? -3.758 -15.383 -34.738 1.00 35.94 112 GLN A C 1
ATOM 850 O O . GLN A 1 112 ? -4.503 -16.130 -35.367 1.00 35.94 112 GLN A O 1
ATOM 855 N N . GLU A 1 113 ? -2.655 -14.840 -35.254 1.00 26.27 113 GLU A N 1
ATOM 856 C CA . GLU A 1 113 ? -1.927 -15.388 -36.407 1.00 26.27 113 GLU A CA 1
ATOM 857 C C . GLU A 1 113 ? -0.409 -15.362 -36.125 1.00 26.27 113 GLU A C 1
ATOM 859 O O . GLU A 1 113 ? 0.041 -14.550 -35.310 1.00 26.27 113 GLU A O 1
ATOM 864 N N . PRO A 1 114 ? 0.389 -16.273 -36.722 1.00 29.30 114 PRO A N 1
ATOM 865 C CA . PRO A 1 114 ? 1.762 -16.528 -36.301 1.00 29.30 114 PRO A CA 1
ATOM 866 C C . PRO A 1 114 ? 2.789 -15.732 -37.120 1.00 29.30 114 PRO A C 1
ATOM 868 O O . PRO A 1 114 ? 2.757 -15.734 -38.349 1.00 29.30 114 PRO A O 1
ATOM 871 N N . CYS A 1 115 ? 3.788 -15.150 -36.453 1.00 26.73 115 CYS A N 1
ATOM 872 C CA . CYS A 1 115 ? 4.964 -14.604 -37.131 1.00 26.73 115 CYS A CA 1
ATOM 873 C C . CYS A 1 115 ? 6.028 -15.695 -37.329 1.00 26.73 115 CYS A C 1
ATOM 875 O O . CYS A 1 115 ? 6.634 -16.178 -36.371 1.00 26.73 115 CYS A O 1
ATOM 877 N N . ARG A 1 116 ? 6.273 -16.060 -38.595 1.00 29.25 116 ARG A N 1
ATOM 878 C CA . ARG A 1 116 ? 7.478 -16.772 -39.046 1.00 29.25 116 ARG A CA 1
ATOM 879 C C . ARG A 1 116 ? 8.643 -15.788 -39.207 1.00 29.25 116 ARG A C 1
ATOM 881 O O . ARG A 1 116 ? 8.508 -14.815 -39.934 1.00 29.25 116 ARG A O 1
ATOM 888 N N . GLY A 1 117 ? 9.789 -16.161 -38.637 1.00 30.12 117 GLY A N 1
ATOM 889 C CA . GLY A 1 117 ? 11.113 -16.078 -39.265 1.00 30.12 117 GLY A CA 1
ATOM 890 C C . GLY A 1 117 ? 11.816 -14.720 -39.358 1.00 30.12 117 GLY A C 1
ATOM 891 O O . GLY A 1 117 ? 11.502 -13.914 -40.222 1.00 30.12 117 GLY A O 1
ATOM 892 N N . ALA A 1 118 ? 12.907 -14.574 -38.600 1.00 28.20 118 ALA A N 1
ATOM 893 C CA . ALA A 1 118 ? 14.129 -13.923 -39.078 1.00 28.20 118 ALA A CA 1
ATOM 894 C C . ALA A 1 118 ? 15.350 -14.548 -38.377 1.00 28.20 118 ALA A C 1
ATOM 896 O O . ALA A 1 118 ? 15.413 -14.616 -37.151 1.00 28.20 118 ALA A O 1
ATOM 897 N N . GLN A 1 119 ? 16.274 -15.070 -39.185 1.00 32.19 119 GLN A N 1
ATOM 898 C CA . GLN A 1 119 ? 17.536 -15.695 -38.790 1.00 32.19 119 GLN A CA 1
ATOM 899 C C . GLN A 1 119 ? 18.643 -14.647 -38.596 1.00 32.19 119 GLN A C 1
ATOM 901 O O . GLN A 1 119 ? 18.787 -13.761 -39.429 1.00 32.19 119 GLN A O 1
ATOM 906 N N . GLY A 1 120 ? 19.463 -14.866 -37.561 1.00 33.41 120 GLY A N 1
ATOM 907 C CA . GLY A 1 120 ? 20.932 -14.839 -37.609 1.00 33.41 120 GLY A CA 1
ATOM 908 C C . GLY A 1 120 ? 21.657 -13.491 -37.652 1.00 33.41 120 GLY A C 1
ATOM 909 O O . GLY A 1 120 ? 21.553 -12.774 -38.635 1.00 33.41 120 GLY A O 1
ATOM 910 N N . MET A 1 121 ? 22.508 -13.242 -36.645 1.00 29.47 121 MET A N 1
ATOM 911 C CA . MET A 1 121 ? 23.866 -12.679 -36.782 1.00 29.47 121 MET A CA 1
ATOM 912 C C . MET A 1 121 ? 24.695 -12.931 -35.498 1.00 29.47 121 MET A C 1
ATOM 914 O O . MET A 1 121 ? 24.100 -13.165 -34.445 1.00 29.47 121 MET A O 1
ATOM 918 N N . PRO A 1 122 ? 26.042 -12.981 -35.592 1.00 40.47 122 PRO A N 1
ATOM 919 C CA . PRO A 1 122 ? 26.892 -13.726 -34.662 1.00 40.47 122 PRO A CA 1
ATOM 920 C C . PRO A 1 122 ? 27.375 -12.930 -33.440 1.00 40.47 122 PRO A C 1
ATOM 922 O O . PRO A 1 122 ? 27.491 -11.706 -33.464 1.00 40.47 122 PRO A O 1
ATOM 925 N N . GLU A 1 123 ? 27.699 -13.688 -32.388 1.00 49.12 123 GLU A N 1
ATOM 926 C CA . GLU A 1 123 ? 28.388 -13.265 -31.166 1.00 49.12 123 GLU A CA 1
ATOM 927 C C . GLU A 1 123 ? 29.771 -12.660 -31.454 1.00 49.12 123 GLU A C 1
ATOM 929 O O . GLU A 1 123 ? 30.626 -13.306 -32.061 1.00 49.12 123 GLU A O 1
ATOM 934 N N . GLU A 1 124 ? 30.037 -11.469 -30.905 1.00 41.78 124 GLU A N 1
ATOM 935 C CA . GLU A 1 124 ? 31.396 -10.948 -30.741 1.00 41.78 124 GLU A CA 1
ATOM 936 C C . GLU A 1 124 ? 31.728 -10.781 -29.248 1.00 41.78 124 GLU A C 1
ATOM 938 O O . GLU A 1 124 ? 31.165 -9.963 -28.513 1.00 41.78 124 GLU A O 1
ATOM 943 N N . ASN A 1 125 ? 32.679 -11.604 -28.807 1.00 50.94 125 ASN A N 1
ATOM 944 C CA . ASN A 1 125 ? 33.247 -11.656 -27.467 1.00 50.94 125 ASN A CA 1
ATOM 945 C C . ASN A 1 125 ? 34.017 -10.368 -27.122 1.00 50.94 125 ASN A C 1
ATOM 947 O O . ASN A 1 125 ? 35.209 -10.240 -27.401 1.00 50.94 125 ASN A O 1
ATOM 951 N N . ARG A 1 126 ? 33.361 -9.420 -26.440 1.00 48.56 126 ARG A N 1
ATOM 952 C CA . ARG A 1 126 ? 34.036 -8.281 -25.777 1.00 48.56 126 ARG A CA 1
ATOM 953 C 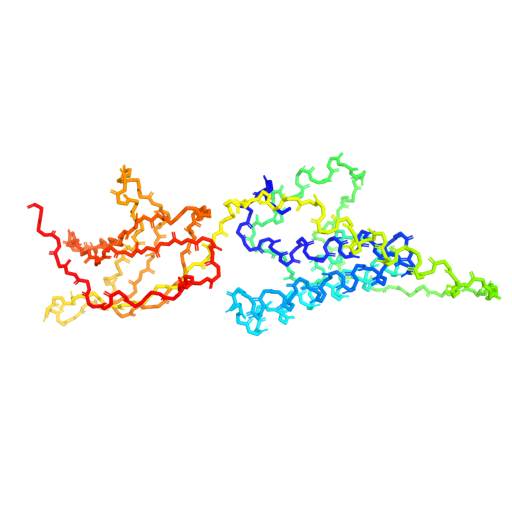C . ARG A 1 126 ? 33.323 -7.829 -24.488 1.00 48.56 126 ARG A C 1
ATOM 955 O O . ARG A 1 126 ? 33.212 -6.640 -24.205 1.00 48.56 126 ARG A O 1
ATOM 962 N N . GLY A 1 127 ? 32.780 -8.776 -23.713 1.00 45.59 127 GLY A N 1
ATOM 963 C CA . GLY A 1 127 ? 31.787 -8.492 -22.660 1.00 45.59 127 GLY A CA 1
ATOM 964 C C . GLY A 1 127 ? 32.239 -8.539 -21.193 1.00 45.59 127 GLY A C 1
ATOM 965 O O . GLY A 1 127 ? 31.503 -8.062 -20.334 1.00 45.59 127 GLY A O 1
ATOM 966 N N . VAL A 1 128 ? 33.415 -9.084 -20.861 1.00 49.91 128 VAL A N 1
ATOM 967 C CA . VAL A 1 128 ? 33.706 -9.455 -19.455 1.00 49.91 128 VAL A CA 1
ATOM 968 C C . VAL A 1 128 ? 34.394 -8.338 -18.647 1.00 49.91 128 VAL A C 1
ATOM 970 O O . VAL A 1 128 ? 34.179 -8.230 -17.439 1.00 49.91 128 VAL A O 1
ATOM 973 N N . GLN A 1 129 ? 35.156 -7.443 -19.289 1.00 44.06 129 GLN A N 1
ATOM 974 C CA . GLN A 1 129 ? 35.894 -6.385 -18.576 1.00 44.06 129 GLN A CA 1
ATOM 975 C C . GLN A 1 129 ? 35.032 -5.147 -18.257 1.00 44.06 129 GLN A C 1
ATOM 977 O O . GLN A 1 129 ? 35.206 -4.538 -17.206 1.00 44.06 129 GLN A O 1
ATOM 982 N N . GLN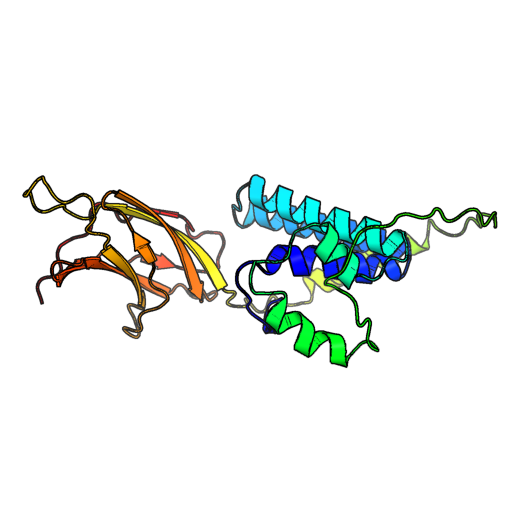 A 1 130 ? 34.072 -4.783 -19.120 1.00 48.41 130 GLN A N 1
ATOM 983 C CA . GLN A 1 130 ? 33.240 -3.582 -18.921 1.00 48.41 130 GLN A CA 1
ATOM 984 C C . GLN A 1 130 ? 32.114 -3.763 -17.891 1.00 48.41 130 GLN A C 1
ATOM 986 O O . GLN A 1 130 ? 31.628 -2.779 -17.335 1.00 48.41 130 GLN A O 1
ATOM 991 N N . MET A 1 131 ? 31.712 -5.000 -17.591 1.00 47.78 131 MET A N 1
ATOM 992 C CA . MET A 1 131 ? 30.606 -5.256 -16.661 1.00 47.78 131 MET A CA 1
ATOM 993 C C . MET A 1 131 ? 30.999 -5.004 -15.195 1.00 47.78 131 MET A C 1
ATOM 995 O O . MET A 1 131 ? 30.172 -4.561 -14.401 1.00 47.78 131 MET A O 1
ATOM 999 N N . LYS A 1 132 ? 32.278 -5.204 -14.845 1.00 44.94 132 LYS A N 1
ATOM 1000 C CA . LYS A 1 132 ? 32.792 -4.977 -13.482 1.00 44.94 132 LYS A CA 1
ATOM 1001 C C . LYS A 1 132 ? 32.821 -3.490 -13.112 1.00 44.94 132 LYS A C 1
ATOM 1003 O O . LYS A 1 132 ? 32.489 -3.135 -11.984 1.00 44.94 132 LYS A O 1
ATOM 1008 N N . THR A 1 133 ? 33.151 -2.618 -14.064 1.00 50.44 133 THR A N 1
ATOM 1009 C CA . THR A 1 133 ? 33.248 -1.169 -13.828 1.00 50.44 133 THR A CA 1
ATOM 1010 C C . THR A 1 133 ? 31.872 -0.511 -13.709 1.00 50.44 133 THR A C 1
ATOM 1012 O O . THR A 1 133 ? 31.677 0.356 -12.863 1.00 50.44 133 THR A O 1
ATOM 1015 N N . VAL A 1 134 ? 30.884 -0.963 -14.490 1.00 55.09 134 VAL A N 1
ATOM 1016 C CA . VAL A 1 134 ? 29.502 -0.449 -14.413 1.00 55.09 134 VAL A CA 1
ATOM 1017 C C . VAL A 1 134 ? 28.823 -0.853 -13.098 1.00 55.09 134 VAL A C 1
ATOM 1019 O O . VAL A 1 134 ? 28.146 -0.032 -12.482 1.00 55.09 134 VAL A O 1
ATOM 1022 N N . LEU A 1 135 ? 29.057 -2.082 -12.620 1.00 48.19 135 LEU A N 1
ATOM 1023 C CA . LEU A 1 135 ? 28.503 -2.566 -11.351 1.00 48.19 135 LEU A CA 1
ATOM 1024 C C . LEU A 1 135 ? 29.036 -1.771 -10.144 1.00 48.19 135 LEU A C 1
ATOM 1026 O O . LEU A 1 135 ? 28.266 -1.416 -9.253 1.00 48.19 135 LEU A O 1
ATOM 1030 N N . ALA A 1 136 ? 30.330 -1.430 -10.140 1.00 53.44 136 ALA A N 1
ATOM 1031 C CA . ALA A 1 136 ? 30.947 -0.638 -9.075 1.00 53.44 136 ALA A CA 1
ATOM 1032 C C . ALA A 1 136 ? 30.418 0.810 -9.019 1.00 53.44 136 ALA A C 1
ATOM 1034 O O . ALA A 1 136 ? 30.208 1.348 -7.933 1.00 53.44 136 ALA A O 1
ATOM 1035 N N . ILE A 1 137 ? 30.144 1.426 -10.174 1.00 56.16 137 ILE A N 1
ATOM 1036 C CA . ILE A 1 137 ? 29.591 2.789 -10.248 1.00 56.16 137 ILE A CA 1
ATOM 1037 C C . ILE A 1 137 ? 28.130 2.820 -9.763 1.00 56.16 137 ILE A C 1
ATOM 1039 O O . ILE A 1 137 ? 27.752 3.727 -9.023 1.00 56.16 137 ILE A O 1
ATOM 1043 N N . LEU A 1 138 ? 27.324 1.806 -10.101 1.00 51.06 138 LEU A N 1
ATOM 1044 C CA . LEU A 1 138 ? 25.941 1.676 -9.616 1.00 51.06 138 LEU A CA 1
ATOM 1045 C C . LEU A 1 138 ? 25.866 1.449 -8.096 1.00 51.06 138 LEU A C 1
ATOM 1047 O O . LEU A 1 138 ? 25.053 2.082 -7.425 1.00 51.06 138 LEU A O 1
ATOM 1051 N N . LEU A 1 139 ? 26.750 0.614 -7.539 1.00 50.97 139 LEU A N 1
ATOM 1052 C CA . LEU A 1 139 ? 26.864 0.404 -6.088 1.00 50.97 139 LEU A CA 1
ATOM 1053 C C . LEU A 1 139 ? 27.357 1.658 -5.343 1.00 50.97 139 LEU A C 1
ATOM 1055 O O . LEU A 1 139 ? 26.871 1.948 -4.252 1.00 50.97 139 LEU A O 1
ATOM 1059 N N . GLY A 1 140 ? 28.277 2.430 -5.933 1.00 47.88 140 GLY A N 1
ATOM 1060 C CA . GLY A 1 140 ? 28.766 3.688 -5.356 1.00 47.88 140 GLY A CA 1
ATOM 1061 C C . GLY A 1 140 ? 27.720 4.810 -5.358 1.00 47.88 140 GLY A C 1
ATOM 1062 O O . GLY A 1 140 ? 27.582 5.529 -4.368 1.00 47.88 140 GLY A O 1
ATOM 1063 N N . ALA A 1 141 ? 26.929 4.930 -6.430 1.00 50.59 141 ALA A N 1
ATOM 1064 C CA . ALA A 1 141 ? 25.861 5.928 -6.527 1.00 50.59 141 ALA A CA 1
ATOM 1065 C C . ALA A 1 141 ? 24.725 5.681 -5.515 1.00 50.59 141 ALA A C 1
ATOM 1067 O O . ALA A 1 141 ? 24.196 6.639 -4.951 1.00 50.59 141 ALA A O 1
ATOM 1068 N N . LEU A 1 142 ? 24.413 4.413 -5.215 1.00 49.09 142 LEU A N 1
ATOM 1069 C CA . LEU A 1 142 ? 23.420 4.024 -4.202 1.00 49.09 142 LEU A CA 1
ATOM 1070 C C . LEU A 1 142 ? 23.793 4.469 -2.776 1.00 49.09 142 LEU A C 1
ATOM 1072 O O . LEU A 1 142 ? 22.906 4.709 -1.960 1.00 49.09 142 LEU A O 1
ATOM 1076 N N . MET A 1 143 ? 25.087 4.613 -2.477 1.00 45.12 143 MET A N 1
ATOM 1077 C CA . MET A 1 143 ? 25.566 5.044 -1.156 1.00 45.12 143 MET A CA 1
ATOM 1078 C C . MET A 1 143 ? 25.667 6.573 -1.018 1.00 45.12 143 MET A C 1
ATOM 1080 O O . MET A 1 143 ? 25.584 7.095 0.093 1.00 45.12 143 MET A O 1
ATOM 1084 N N . ALA A 1 144 ? 25.839 7.307 -2.126 1.00 43.56 144 ALA A N 1
ATOM 1085 C CA . ALA A 1 144 ? 26.023 8.763 -2.122 1.00 43.56 144 ALA A CA 1
ATOM 1086 C C . ALA A 1 144 ? 24.707 9.558 -2.194 1.00 43.56 144 ALA A C 1
ATOM 1088 O O . ALA A 1 144 ? 24.670 10.733 -1.813 1.00 43.56 144 ALA A O 1
ATOM 1089 N N . THR A 1 145 ? 23.602 8.936 -2.611 1.00 44.25 145 THR A N 1
ATOM 1090 C CA . THR A 1 145 ? 22.270 9.503 -2.396 1.00 44.25 145 THR A CA 1
ATOM 1091 C C . THR A 1 145 ? 21.932 9.378 -0.918 1.00 44.25 145 THR A C 1
ATOM 1093 O O . THR A 1 145 ? 21.357 8.381 -0.479 1.00 44.25 145 THR A O 1
ATOM 1096 N N . ARG A 1 146 ? 22.317 10.396 -0.133 1.00 34.84 146 ARG A N 1
ATOM 1097 C CA . ARG A 1 146 ? 21.773 10.628 1.208 1.00 34.84 146 ARG A CA 1
ATOM 1098 C C . ARG A 1 146 ? 20.276 10.380 1.123 1.00 34.84 146 ARG A C 1
ATOM 1100 O O . ARG A 1 146 ? 19.586 11.099 0.406 1.00 34.84 146 ARG A O 1
ATOM 1107 N N . CYS A 1 147 ? 19.816 9.331 1.797 1.00 44.56 147 CYS A N 1
ATOM 1108 C CA . CYS A 1 147 ? 18.416 8.964 1.858 1.00 44.56 147 CYS A CA 1
ATOM 1109 C C . CYS A 1 147 ? 17.645 10.168 2.401 1.00 44.56 147 CYS A C 1
ATOM 1111 O O . CYS A 1 147 ? 17.561 10.369 3.613 1.00 44.56 147 CYS A O 1
ATOM 1113 N N . THR A 1 148 ? 17.082 10.981 1.511 1.00 41.50 148 THR A N 1
ATOM 1114 C CA . THR A 1 148 ? 15.858 11.711 1.798 1.00 41.50 148 THR A CA 1
ATOM 1115 C C . THR A 1 148 ? 14.915 10.642 2.309 1.00 41.50 148 THR A C 1
ATOM 1117 O O . THR A 1 148 ? 14.518 9.726 1.591 1.00 41.50 148 THR A O 1
ATOM 1120 N N . SER A 1 149 ? 14.698 10.656 3.615 1.00 45.09 149 SER A N 1
ATOM 1121 C CA . SER A 1 149 ? 13.807 9.729 4.283 1.00 45.09 149 SER A CA 1
ATOM 1122 C C . SER A 1 149 ? 12.404 10.187 3.909 1.00 45.09 149 SER A C 1
ATOM 1124 O O . SER A 1 149 ? 11.763 10.970 4.603 1.00 45.09 149 SER A O 1
ATOM 1126 N N . PHE A 1 150 ? 12.008 9.803 2.699 1.00 45.75 150 PHE A N 1
ATOM 1127 C CA . PHE A 1 150 ? 10.740 10.140 2.097 1.00 45.75 150 PHE A CA 1
ATOM 1128 C C . PHE A 1 150 ? 9.640 9.510 2.943 1.00 45.75 150 PHE A C 1
ATOM 1130 O O . PHE A 1 150 ? 9.636 8.297 3.157 1.00 45.75 150 PHE A O 1
ATOM 1137 N N . GLY A 1 151 ? 8.724 10.347 3.428 1.00 47.19 151 GLY A N 1
ATOM 1138 C CA . GLY A 1 151 ? 7.464 9.881 3.982 1.00 47.19 151 GLY A CA 1
ATOM 1139 C C . GLY A 1 151 ? 6.630 9.311 2.847 1.00 47.19 151 GLY A C 1
ATOM 1140 O O . GLY A 1 151 ? 5.977 10.058 2.127 1.00 47.19 151 GLY A O 1
ATOM 1141 N N . GLY A 1 152 ? 6.765 8.011 2.615 1.00 63.22 152 GLY A N 1
ATOM 1142 C CA . GLY A 1 152 ? 5.894 7.270 1.719 1.00 63.22 152 GLY A CA 1
ATOM 1143 C C . GLY A 1 152 ? 4.612 6.890 2.443 1.00 63.22 152 GLY A C 1
ATOM 1144 O O . GLY A 1 152 ? 4.603 6.716 3.665 1.00 63.22 152 GLY A O 1
ATOM 1145 N N . ASP A 1 153 ? 3.542 6.729 1.678 1.00 74.75 153 ASP A N 1
ATOM 1146 C CA . ASP A 1 153 ? 2.336 6.098 2.183 1.00 74.75 153 ASP A CA 1
ATOM 1147 C C . ASP A 1 153 ? 2.683 4.685 2.658 1.00 74.75 153 ASP A C 1
ATOM 1149 O O . ASP A 1 153 ? 3.274 3.879 1.934 1.00 74.75 153 ASP A O 1
ATOM 1153 N N . MET A 1 154 ? 2.364 4.407 3.915 1.00 82.75 154 MET A N 1
ATOM 1154 C CA . MET A 1 154 ? 2.629 3.142 4.571 1.00 82.75 154 MET A CA 1
ATOM 1155 C C . MET A 1 154 ? 1.311 2.417 4.792 1.00 82.75 154 MET A C 1
ATOM 1157 O O . MET A 1 154 ? 0.352 2.989 5.307 1.00 82.75 154 MET A O 1
ATOM 1161 N N . ILE A 1 155 ? 1.270 1.141 4.424 1.00 85.44 155 ILE A N 1
ATOM 1162 C CA . ILE A 1 155 ? 0.141 0.273 4.745 1.00 85.44 155 ILE A CA 1
ATOM 1163 C C . ILE A 1 155 ? 0.375 -0.297 6.143 1.00 85.44 155 ILE A C 1
ATOM 1165 O O . ILE A 1 155 ? 1.410 -0.910 6.408 1.00 85.44 155 ILE A O 1
ATOM 1169 N N . VAL A 1 156 ? -0.591 -0.093 7.032 1.00 92.62 156 VAL A N 1
ATOM 1170 C CA . VAL A 1 156 ? -0.629 -0.706 8.361 1.00 92.62 156 VAL A CA 1
ATOM 1171 C C . VAL A 1 156 ? -1.784 -1.691 8.425 1.00 92.62 156 VAL A C 1
ATOM 1173 O O . VAL A 1 156 ? -2.858 -1.436 7.879 1.00 92.62 156 VAL A O 1
ATOM 1176 N N . ARG A 1 157 ? -1.581 -2.822 9.093 1.00 93.38 157 ARG A N 1
ATOM 1177 C CA . ARG A 1 157 ? -2.646 -3.763 9.427 1.00 93.38 157 ARG A CA 1
ATOM 1178 C C . ARG A 1 157 ? -3.113 -3.480 10.847 1.00 93.38 157 ARG A C 1
ATOM 1180 O O . ARG A 1 157 ? -2.307 -3.418 11.772 1.00 93.38 157 ARG A O 1
ATOM 1187 N N . VAL A 1 158 ? -4.415 -3.325 11.008 1.00 96.44 158 VAL A N 1
ATOM 1188 C CA . VAL A 1 158 ? -5.067 -3.072 12.291 1.00 96.44 158 VAL A CA 1
ATOM 1189 C C . VAL A 1 158 ? -6.070 -4.179 12.564 1.00 96.44 158 VAL A C 1
ATOM 1191 O O . VAL A 1 158 ? -6.796 -4.605 11.664 1.00 96.44 158 VAL A O 1
ATOM 1194 N N . SER A 1 159 ? -6.097 -4.668 13.794 1.00 97.62 159 SER A N 1
ATOM 1195 C CA . SER A 1 159 ? -7.057 -5.672 14.246 1.00 97.62 159 SER A CA 1
ATOM 1196 C C . SER A 1 159 ? -7.595 -5.319 15.619 1.00 97.62 159 SER A C 1
ATOM 1198 O O . SER A 1 159 ? -6.884 -4.698 16.401 1.00 97.62 159 SER A O 1
ATOM 1200 N N . GLY A 1 160 ? -8.809 -5.744 15.931 1.00 97.44 160 GLY A N 1
ATOM 1201 C CA . GLY A 1 160 ? -9.432 -5.492 17.225 1.00 97.44 160 GLY A CA 1
ATOM 1202 C C . GLY A 1 160 ? -10.881 -5.950 17.234 1.00 97.44 160 GLY A C 1
ATOM 1203 O O . GLY A 1 160 ? -11.316 -6.658 16.322 1.00 97.44 160 GLY A O 1
ATOM 1204 N N . SER A 1 161 ? -11.619 -5.522 18.253 1.00 96.06 161 SER A N 1
ATOM 1205 C CA . SER A 1 161 ? -13.046 -5.791 18.374 1.00 96.06 161 SER A CA 1
ATOM 1206 C C . SER A 1 161 ? -13.836 -4.574 18.855 1.00 96.06 161 SER A C 1
ATOM 1208 O O . SER A 1 161 ? -13.317 -3.709 19.563 1.00 96.06 161 SER A O 1
ATOM 1210 N N . VAL A 1 162 ? -15.103 -4.492 18.458 1.00 94.38 162 VAL A N 1
ATOM 1211 C CA . VAL A 1 162 ? -16.062 -3.474 18.900 1.00 94.38 162 VAL A CA 1
ATOM 1212 C C . VAL A 1 162 ? -17.104 -4.137 19.809 1.00 94.38 162 VAL A C 1
ATOM 1214 O O . VAL A 1 162 ? -17.675 -5.158 19.413 1.00 94.38 162 VAL A O 1
ATOM 1217 N N . PRO A 1 163 ? -17.391 -3.593 21.008 1.00 91.75 163 PRO A N 1
ATOM 1218 C CA . PRO A 1 163 ? -18.421 -4.128 21.894 1.00 91.75 163 PRO A CA 1
ATOM 1219 C C . PRO A 1 163 ? -19.807 -4.137 21.231 1.00 91.75 163 PRO A C 1
ATOM 1221 O O . PRO A 1 163 ? -20.437 -3.097 21.013 1.00 91.75 163 PRO A O 1
ATOM 1224 N N . ILE A 1 164 ? -20.315 -5.334 20.942 1.00 82.00 164 ILE A N 1
ATOM 1225 C CA . ILE A 1 164 ? -21.677 -5.517 20.438 1.00 82.00 164 ILE A CA 1
ATOM 1226 C C . ILE A 1 164 ? -22.641 -5.307 21.610 1.00 82.00 164 ILE A C 1
ATOM 1228 O O . ILE A 1 164 ? -22.532 -5.981 22.636 1.00 82.00 164 ILE A O 1
ATOM 1232 N N . SER A 1 165 ? -23.595 -4.384 21.475 1.00 69.56 165 SER A N 1
ATOM 1233 C CA . SER A 1 165 ? -24.689 -4.272 22.444 1.00 69.56 165 SER A CA 1
ATOM 1234 C C . SER A 1 165 ? -25.517 -5.551 22.406 1.00 69.56 165 SER A C 1
ATOM 1236 O O . SER A 1 165 ? -25.901 -6.007 21.333 1.00 69.56 165 SER A O 1
ATOM 1238 N N . GLY A 1 166 ? -25.799 -6.131 23.573 1.00 63.06 166 GLY A N 1
ATOM 1239 C CA . GLY A 1 166 ? -26.404 -7.458 23.752 1.00 63.06 166 GLY A CA 1
ATOM 1240 C C . GLY A 1 166 ? -27.809 -7.692 23.170 1.00 63.06 166 GLY A C 1
ATOM 1241 O O . GLY A 1 166 ? -28.456 -8.660 23.561 1.00 63.06 166 GLY A O 1
ATOM 1242 N N . SER A 1 167 ? -28.308 -6.876 22.237 1.00 54.72 167 SER A N 1
ATOM 1243 C CA . SER A 1 167 ? -29.498 -7.211 21.452 1.00 54.72 167 SER A CA 1
ATOM 1244 C C . SER A 1 167 ? -29.112 -8.111 20.277 1.00 54.72 167 SER A C 1
ATOM 1246 O O . SER A 1 167 ? -28.956 -7.671 19.137 1.00 54.72 167 SER A O 1
ATOM 1248 N N . ALA A 1 168 ? -28.944 -9.399 20.573 1.00 47.16 168 ALA A N 1
ATOM 1249 C CA . ALA A 1 168 ? -28.867 -10.455 19.576 1.00 47.16 168 ALA A CA 1
ATOM 1250 C C . ALA A 1 168 ? -30.013 -10.304 18.557 1.00 47.16 168 ALA A C 1
ATOM 1252 O O . ALA A 1 168 ? -31.179 -10.455 18.916 1.00 47.16 168 ALA A O 1
ATOM 1253 N N . GLY A 1 169 ? -29.710 -9.999 17.291 1.00 45.16 169 GLY A N 1
ATOM 1254 C CA . GLY A 1 169 ? -30.736 -10.124 16.252 1.00 45.16 169 GLY A CA 1
ATOM 1255 C C . GLY A 1 169 ? -30.541 -9.403 14.927 1.00 45.16 169 GLY A C 1
ATOM 1256 O O . GLY A 1 169 ? -31.220 -9.775 13.974 1.00 45.16 169 GLY A O 1
ATOM 1257 N N . LYS A 1 170 ? -29.643 -8.420 14.795 1.00 54.75 170 LYS A N 1
ATOM 1258 C CA . LYS A 1 170 ? -29.404 -7.785 13.486 1.00 54.75 170 LYS A CA 1
ATOM 1259 C C . LYS A 1 170 ? -27.975 -8.002 13.014 1.00 54.75 170 LYS A C 1
ATOM 1261 O O . LYS A 1 170 ? -27.069 -7.220 13.272 1.00 54.75 170 LYS A O 1
ATOM 1266 N N . SER A 1 171 ? -27.801 -9.097 12.281 1.00 51.34 171 SER A N 1
ATOM 1267 C CA . SER A 1 171 ? -26.650 -9.360 11.422 1.00 51.34 171 SER A CA 1
ATOM 1268 C C . SER A 1 171 ? -26.554 -8.268 10.348 1.00 51.34 171 SER A C 1
ATOM 1270 O O . SER A 1 171 ? -27.108 -8.414 9.259 1.00 51.34 171 SER A O 1
ATOM 1272 N N . GLY A 1 172 ? -25.932 -7.134 10.659 1.00 56.84 172 GLY A N 1
ATOM 1273 C CA . GLY A 1 172 ? -25.820 -6.051 9.682 1.00 56.84 172 GLY A CA 1
ATOM 1274 C C . GLY A 1 172 ? -25.276 -4.719 10.176 1.00 56.84 172 GLY A C 1
ATOM 1275 O O . GLY A 1 172 ? -24.997 -3.871 9.335 1.00 56.84 172 GLY A O 1
ATOM 1276 N N . GLU A 1 173 ? -25.094 -4.513 11.480 1.00 65.50 173 GLU A N 1
ATOM 1277 C CA . GLU A 1 173 ? -24.490 -3.273 11.980 1.00 65.50 173 GLU A CA 1
ATOM 1278 C C . GLU A 1 173 ? -22.975 -3.307 11.749 1.00 65.50 173 GLU A C 1
ATOM 1280 O O . GLU A 1 173 ? -22.189 -3.768 12.572 1.00 65.50 173 GLU A O 1
ATOM 1285 N N . GLN A 1 174 ? -22.582 -2.889 10.546 1.00 86.62 174 GLN A N 1
ATOM 1286 C CA . GLN A 1 174 ? -21.196 -2.593 10.205 1.00 86.62 174 GLN A CA 1
ATOM 1287 C C . GLN A 1 174 ? -20.831 -1.250 10.839 1.00 86.62 174 GLN A C 1
ATOM 1289 O O . GLN A 1 174 ? -21.613 -0.301 10.767 1.00 86.62 174 GLN A O 1
ATOM 1294 N N . CYS A 1 175 ? -19.651 -1.171 11.448 1.00 93.62 175 CYS A N 1
ATOM 1295 C CA . CYS A 1 175 ? -19.100 0.096 11.916 1.00 93.62 175 CYS A CA 1
ATOM 1296 C C . CYS A 1 175 ? -18.114 0.632 10.877 1.00 93.62 175 CYS A C 1
ATOM 1298 O O . CYS A 1 175 ? -17.467 -0.138 10.165 1.00 93.62 175 CYS A O 1
ATOM 1300 N N . GLU A 1 176 ? -17.970 1.945 10.797 1.00 96.00 176 GLU A N 1
ATOM 1301 C CA . GLU A 1 176 ? -16.937 2.594 10.003 1.00 96.00 176 GLU A CA 1
ATOM 1302 C C . GLU A 1 176 ? -15.729 2.903 10.883 1.00 96.00 176 GLU A C 1
ATOM 1304 O O . GLU A 1 176 ? -15.801 3.719 11.797 1.00 96.00 176 GLU A O 1
ATOM 1309 N N . LEU A 1 177 ? -14.602 2.251 10.601 1.00 96.62 177 LEU A N 1
ATOM 1310 C CA . LEU A 1 177 ? -13.323 2.506 11.249 1.00 96.62 177 LEU A CA 1
ATOM 1311 C C . LEU A 1 177 ? -12.569 3.607 10.504 1.00 96.62 177 LEU A C 1
ATOM 1313 O O . LEU A 1 177 ? -12.140 3.412 9.364 1.00 96.62 177 LEU A O 1
ATOM 1317 N N . GLY A 1 178 ? -12.379 4.745 11.158 1.00 96.19 178 GLY A N 1
ATOM 1318 C CA . GLY A 1 178 ? -11.498 5.827 10.741 1.00 96.19 178 GLY A CA 1
ATOM 1319 C C . GLY A 1 178 ? -10.198 5.840 11.540 1.00 96.19 178 GLY A C 1
ATOM 1320 O O . GLY A 1 178 ? -10.137 5.399 12.687 1.00 96.19 178 GLY A O 1
ATOM 1321 N N . MET A 1 179 ? -9.147 6.377 10.932 1.00 95.50 179 MET A N 1
ATOM 1322 C CA . MET A 1 179 ? -7.885 6.670 11.608 1.00 95.50 179 MET A CA 1
ATOM 1323 C C . MET A 1 179 ? -7.756 8.180 11.764 1.00 95.50 179 MET A C 1
ATOM 1325 O O . MET A 1 179 ? -7.918 8.907 10.787 1.00 95.50 179 MET A O 1
ATOM 1329 N N . VAL A 1 180 ? -7.436 8.646 12.965 1.00 95.56 180 VAL A N 1
ATOM 1330 C CA . VAL A 1 180 ? -7.372 10.069 13.296 1.00 95.56 180 VAL A CA 1
ATOM 1331 C C . VAL A 1 180 ? -5.979 10.422 13.798 1.00 95.56 180 VAL A C 1
ATOM 1333 O O . VAL A 1 180 ? -5.416 9.740 14.656 1.00 95.56 180 VAL A O 1
ATOM 1336 N N . SER A 1 181 ? -5.411 11.493 13.247 1.00 94.19 181 SER A N 1
ATOM 1337 C CA . SER A 1 181 ? -4.160 12.077 13.734 1.00 94.19 181 SER A CA 1
ATOM 1338 C C . SER A 1 181 ? -4.365 12.644 15.138 1.00 94.19 181 SER A C 1
ATOM 1340 O O . SER A 1 181 ? -5.217 13.510 15.340 1.00 94.19 181 SER A O 1
ATOM 1342 N N . ALA A 1 182 ? -3.574 12.196 16.114 1.00 94.50 182 ALA A N 1
ATOM 1343 C CA . ALA A 1 182 ? -3.652 12.720 17.478 1.00 94.50 182 ALA A CA 1
ATOM 1344 C C . ALA A 1 182 ? -3.204 14.188 17.573 1.00 94.50 182 ALA A C 1
ATOM 1346 O O . ALA A 1 182 ? -3.585 14.886 18.506 1.00 94.50 182 ALA A O 1
ATOM 1347 N N . GLU A 1 183 ? -2.412 14.651 16.606 1.00 92.44 183 GLU A N 1
ATOM 1348 C CA . GLU A 1 183 ? -1.856 16.005 16.565 1.00 92.44 183 GLU A CA 1
ATOM 1349 C C . GLU A 1 183 ? -2.817 17.005 15.913 1.00 92.44 183 GLU A C 1
ATOM 1351 O O . GLU A 1 183 ? -2.967 18.124 16.393 1.00 92.44 183 GLU A O 1
ATOM 1356 N N . THR A 1 184 ? -3.461 16.611 14.809 1.00 93.44 184 THR A N 1
ATOM 1357 C CA . THR A 1 184 ? -4.292 17.520 13.998 1.00 93.44 184 THR A CA 1
ATOM 1358 C C . THR A 1 184 ? -5.789 17.280 14.153 1.00 93.44 184 THR A C 1
ATOM 1360 O O . THR A 1 184 ? -6.578 18.126 13.746 1.00 93.44 184 THR A O 1
ATOM 1363 N N . GLY A 1 185 ? -6.200 16.129 14.693 1.00 93.81 185 GLY A N 1
ATOM 1364 C CA . GLY A 1 185 ? -7.601 15.699 14.713 1.00 93.81 185 GLY A CA 1
ATOM 1365 C C . GLY A 1 185 ? -8.157 15.341 13.331 1.00 93.81 185 GLY A C 1
ATOM 1366 O O . GLY A 1 185 ? -9.335 15.019 13.209 1.00 93.81 185 GLY A O 1
ATOM 1367 N N . GLU A 1 186 ? -7.332 15.384 12.283 1.00 92.25 186 GLU A N 1
ATOM 1368 C CA . GLU A 1 186 ? -7.762 15.081 10.924 1.00 92.25 186 GLU A CA 1
ATOM 1369 C C . GLU A 1 186 ? -7.997 13.577 10.767 1.00 92.25 186 GLU A C 1
ATOM 1371 O O . GLU A 1 186 ? -7.122 12.751 11.064 1.00 92.25 186 GLU A O 1
ATOM 1376 N N . GLN A 1 187 ? -9.191 13.232 10.293 1.00 89.00 187 GLN A N 1
ATOM 1377 C CA . GLN A 1 187 ? -9.583 11.864 10.006 1.00 89.00 187 GLN A CA 1
ATOM 1378 C C . GLN A 1 187 ? -9.164 11.487 8.583 1.00 89.00 187 GLN A C 1
ATOM 1380 O O . GLN A 1 187 ? -9.537 12.124 7.602 1.00 89.00 187 GLN A O 1
ATOM 1385 N N . SER A 1 188 ? -8.379 10.420 8.486 1.00 83.06 188 SER A N 1
ATOM 1386 C CA . SER A 1 188 ? -8.002 9.767 7.233 1.00 83.06 188 SER A CA 1
ATOM 1387 C C . SER A 1 188 ? -9.081 8.767 6.783 1.00 83.06 188 SER A C 1
ATOM 1389 O O . SER A 1 188 ? -10.106 8.610 7.441 1.00 83.06 188 SER A O 1
ATOM 1391 N N . SER A 1 189 ? -8.834 8.070 5.665 1.00 79.19 189 SER A N 1
ATOM 1392 C CA . SER A 1 189 ? -9.684 7.008 5.088 1.00 79.19 189 SER A CA 1
ATOM 1393 C C . SER A 1 189 ? -10.485 6.205 6.122 1.00 79.19 189 SER A C 1
ATOM 1395 O O . SER A 1 189 ? -9.909 5.674 7.071 1.00 79.19 189 SER A O 1
ATOM 1397 N N . THR A 1 190 ? -11.780 6.017 5.866 1.00 92.38 190 THR A N 1
ATOM 1398 C CA . THR A 1 190 ? -12.650 5.109 6.626 1.00 92.38 190 THR A CA 1
ATOM 1399 C C . THR A 1 190 ? -12.758 3.737 5.960 1.00 92.38 190 THR A C 1
ATOM 1401 O O . THR A 1 190 ? -12.475 3.578 4.765 1.00 92.38 190 THR A O 1
ATOM 1404 N N . ARG A 1 191 ? -13.116 2.711 6.737 1.00 93.56 191 ARG A N 1
ATOM 1405 C CA . ARG A 1 191 ? -13.364 1.340 6.270 1.00 93.56 191 ARG A CA 1
ATOM 1406 C C . ARG A 1 191 ? -14.527 0.721 7.031 1.00 93.56 191 ARG A C 1
ATOM 1408 O O . ARG A 1 191 ? -14.533 0.762 8.254 1.00 93.56 191 ARG A O 1
ATOM 1415 N N . ASN A 1 192 ? -15.428 0.049 6.322 1.00 94.75 192 ASN A N 1
ATOM 1416 C CA . ASN A 1 192 ? -16.440 -0.785 6.965 1.00 94.75 192 ASN A CA 1
ATOM 1417 C C . ASN A 1 192 ? -15.763 -1.984 7.629 1.00 94.75 192 ASN A C 1
ATOM 1419 O O . ASN A 1 192 ? -14.984 -2.697 6.986 1.00 94.75 192 ASN A O 1
ATOM 1423 N N . ILE A 1 193 ? -16.072 -2.200 8.901 1.00 94.56 193 ILE A N 1
ATOM 1424 C CA . ILE A 1 193 ? -15.548 -3.295 9.704 1.00 94.56 193 ILE A CA 1
ATOM 1425 C C . ILE A 1 193 ? -16.687 -4.091 10.359 1.00 94.56 193 ILE A C 1
ATOM 1427 O O . ILE A 1 193 ? -17.705 -3.520 10.762 1.00 94.56 193 ILE A O 1
ATOM 1431 N N . PRO A 1 194 ? -16.538 -5.422 10.461 1.00 93.44 194 PRO A N 1
ATOM 1432 C CA . PRO A 1 194 ? -17.343 -6.239 11.366 1.00 93.44 194 PRO A CA 1
ATOM 1433 C C . PRO A 1 194 ? -16.954 -5.994 12.836 1.00 93.44 194 PRO A C 1
ATOM 1435 O O . PRO A 1 194 ? -15.979 -5.297 13.116 1.00 93.44 194 PRO A O 1
ATOM 1438 N N . ALA A 1 195 ? -17.700 -6.600 13.767 1.00 91.44 195 ALA A N 1
ATOM 1439 C CA . ALA A 1 195 ? -17.440 -6.488 15.203 1.00 91.44 195 ALA A CA 1
ATOM 1440 C C . ALA A 1 195 ? -16.019 -6.930 15.579 1.00 91.44 195 ALA A C 1
ATOM 1442 O O . ALA A 1 195 ? -15.313 -6.159 16.212 1.00 91.44 195 ALA A O 1
ATOM 1443 N N . ASP A 1 196 ? -15.580 -8.112 15.138 1.00 94.25 196 ASP A N 1
ATOM 1444 C CA . ASP A 1 196 ? -14.183 -8.550 15.211 1.00 94.25 196 ASP A CA 1
ATOM 1445 C C . ASP A 1 196 ? -13.516 -8.324 13.858 1.00 94.25 196 ASP A C 1
ATOM 1447 O O . ASP A 1 196 ? -13.914 -8.933 12.862 1.00 94.25 196 ASP A O 1
ATOM 1451 N N . PHE A 1 197 ? -12.500 -7.468 13.793 1.00 94.38 197 PHE A N 1
ATOM 1452 C CA . PHE A 1 197 ? -11.936 -7.026 12.521 1.00 94.38 197 PHE A CA 1
ATOM 1453 C C . PHE A 1 197 ? -10.428 -7.244 12.411 1.00 94.38 197 PHE A C 1
ATOM 1455 O O . PHE A 1 197 ? -9.672 -7.207 13.380 1.00 94.38 197 PHE A O 1
ATOM 1462 N N . SER A 1 198 ? -9.981 -7.416 11.167 1.00 95.62 198 SER A N 1
ATOM 1463 C CA . SER A 1 198 ? -8.586 -7.309 10.750 1.00 95.62 198 SER A CA 1
ATOM 1464 C C . SER A 1 198 ? -8.563 -6.694 9.354 1.00 95.62 198 SER A C 1
ATOM 1466 O O . SER A 1 198 ? -9.068 -7.286 8.402 1.00 95.62 198 SER A O 1
ATOM 1468 N N . THR A 1 199 ? -8.041 -5.477 9.231 1.00 94.31 199 THR A N 1
ATOM 1469 C CA . THR A 1 199 ? -8.060 -4.716 7.977 1.00 94.31 199 THR A CA 1
ATOM 1470 C C . THR A 1 199 ? -6.760 -3.949 7.773 1.00 94.31 199 THR A C 1
ATOM 1472 O O . THR A 1 199 ? -5.927 -3.848 8.672 1.00 94.31 199 THR A O 1
ATOM 1475 N N . THR A 1 200 ? -6.559 -3.429 6.568 1.00 91.69 200 THR A N 1
ATOM 1476 C CA . THR A 1 200 ? -5.390 -2.626 6.204 1.00 91.69 200 THR A CA 1
ATOM 1477 C C . THR A 1 200 ? -5.790 -1.180 5.955 1.00 91.69 200 THR A C 1
ATOM 1479 O O . THR A 1 200 ? -6.739 -0.914 5.210 1.00 91.69 200 THR A O 1
ATOM 1482 N N . MET A 1 201 ? -5.036 -0.245 6.523 1.00 92.12 201 MET A N 1
ATOM 1483 C CA . MET A 1 201 ? -5.237 1.194 6.364 1.00 92.12 201 MET A CA 1
ATOM 1484 C C . MET A 1 201 ? -3.971 1.853 5.822 1.00 92.12 201 MET A C 1
ATOM 1486 O O . MET A 1 201 ? -2.858 1.400 6.081 1.00 92.12 201 MET A O 1
ATOM 1490 N N . LEU A 1 202 ? -4.156 2.911 5.037 1.00 87.62 202 LEU A N 1
ATOM 1491 C CA . LEU A 1 202 ? -3.067 3.706 4.482 1.00 87.62 202 LEU A CA 1
ATOM 1492 C C . LEU A 1 202 ? -2.767 4.867 5.430 1.00 87.62 202 LEU A C 1
ATOM 1494 O O . LEU A 1 202 ? -3.685 5.584 5.828 1.00 87.62 202 LEU A O 1
ATOM 1498 N N . VAL A 1 203 ? -1.496 5.058 5.771 1.00 88.56 203 VAL A N 1
ATOM 1499 C CA . VAL A 1 203 ? -1.032 6.129 6.658 1.00 88.56 203 VAL A CA 1
ATOM 1500 C C . VAL A 1 203 ? 0.105 6.878 5.995 1.00 88.56 203 VAL A C 1
ATOM 1502 O O . VAL A 1 203 ? 1.072 6.273 5.539 1.00 88.56 203 VAL A O 1
ATOM 1505 N N . VAL A 1 204 ? 0.036 8.205 5.997 1.00 82.88 204 VAL A N 1
ATOM 1506 C CA . VAL A 1 204 ? 1.154 9.042 5.555 1.00 82.88 204 VAL A CA 1
ATOM 1507 C C . VAL A 1 204 ? 2.197 9.086 6.675 1.00 82.88 204 VAL A C 1
ATOM 1509 O O . VAL A 1 204 ? 2.133 9.925 7.578 1.00 82.88 204 VAL A O 1
ATOM 1512 N N . ALA A 1 205 ? 3.149 8.152 6.649 1.00 80.00 205 ALA A N 1
ATOM 1513 C CA . ALA A 1 205 ? 4.158 8.007 7.694 1.00 80.00 205 ALA A CA 1
ATOM 1514 C C . ALA A 1 205 ? 5.491 8.638 7.269 1.00 80.00 205 ALA A C 1
ATOM 1516 O O . ALA A 1 205 ? 6.147 8.192 6.332 1.00 80.00 205 ALA A O 1
ATOM 1517 N N . GLY A 1 206 ? 5.926 9.667 7.998 1.00 79.69 206 GLY A N 1
ATOM 1518 C CA . GLY A 1 206 ? 7.260 10.253 7.854 1.00 79.69 206 GLY A CA 1
ATOM 1519 C C . GLY A 1 206 ? 8.343 9.469 8.613 1.00 79.69 206 GLY A C 1
ATOM 1520 O O . GLY A 1 206 ? 8.057 8.473 9.288 1.00 79.69 206 GLY A O 1
ATOM 1521 N N . PRO A 1 207 ? 9.618 9.890 8.530 1.00 74.56 207 PRO A N 1
ATOM 1522 C CA . PRO A 1 207 ? 10.694 9.337 9.360 1.00 74.56 207 PRO A CA 1
ATOM 1523 C C . PRO A 1 207 ? 10.582 9.718 10.835 1.00 74.56 207 PRO A C 1
ATOM 1525 O O . PRO A 1 207 ? 11.169 9.040 11.684 1.00 74.56 207 PRO A O 1
ATOM 1528 N N . GLN A 1 208 ? 9.871 10.807 11.131 1.00 85.19 208 GLN A N 1
ATOM 1529 C CA . GLN A 1 208 ? 9.483 11.163 12.487 1.00 85.19 208 GLN A CA 1
ATOM 1530 C C . GLN A 1 208 ? 8.232 10.360 12.870 1.00 85.19 208 GLN A C 1
ATOM 1532 O O . GLN A 1 208 ? 7.294 10.315 12.069 1.00 85.19 208 GLN A O 1
ATOM 1537 N N . PRO A 1 209 ? 8.229 9.682 14.033 1.00 89.69 209 PRO A N 1
ATOM 1538 C CA . PRO A 1 209 ? 7.045 8.995 14.529 1.00 89.69 209 PRO A CA 1
ATOM 1539 C C . PRO A 1 209 ? 5.889 9.975 14.726 1.00 89.69 209 PRO A C 1
ATOM 1541 O O . PRO A 1 209 ? 6.100 11.076 15.224 1.00 89.69 209 PRO A O 1
ATOM 1544 N N . LYS A 1 210 ? 4.690 9.551 14.339 1.00 92.88 210 LYS A N 1
ATOM 1545 C CA . LYS A 1 210 ? 3.440 10.288 14.529 1.00 92.88 210 LYS A CA 1
ATOM 1546 C C . LYS A 1 210 ? 2.459 9.457 15.336 1.00 92.88 210 LYS A C 1
ATOM 1548 O O . LYS A 1 210 ? 2.495 8.223 15.290 1.00 92.88 210 LYS A O 1
ATOM 1553 N N . HIS A 1 211 ? 1.575 10.138 16.047 1.00 95.06 211 HIS A N 1
ATOM 1554 C CA . HIS A 1 211 ? 0.597 9.506 16.921 1.00 95.06 211 HIS A CA 1
ATOM 1555 C C . HIS A 1 211 ? -0.788 9.487 16.276 1.00 95.06 211 HIS A C 1
ATOM 1557 O O . HIS A 1 211 ? -1.274 10.507 15.788 1.00 95.06 211 HIS A O 1
ATOM 1563 N N . TYR A 1 212 ? -1.429 8.323 16.294 1.00 95.44 212 TYR A N 1
ATOM 1564 C CA . TYR A 1 212 ? -2.762 8.114 15.735 1.00 95.44 212 TYR A CA 1
ATOM 1565 C C . TYR A 1 212 ? -3.630 7.352 16.722 1.00 95.44 212 TYR A C 1
ATOM 1567 O O . TYR A 1 212 ? -3.126 6.551 17.501 1.00 95.44 212 TYR A O 1
ATOM 1575 N N . TYR A 1 213 ? -4.936 7.551 16.656 1.00 96.50 213 TYR A N 1
ATOM 1576 C CA . TYR A 1 213 ? -5.912 6.664 17.281 1.00 96.50 213 TYR A CA 1
ATOM 1577 C C . TYR A 1 213 ? -6.980 6.300 16.253 1.00 96.50 213 TYR A C 1
ATOM 1579 O O . TYR A 1 213 ? -7.136 6.974 15.232 1.00 96.50 213 TYR A O 1
ATOM 1587 N N . PHE A 1 214 ? -7.699 5.215 16.503 1.00 96.50 214 PHE A N 1
ATOM 1588 C CA . PHE A 1 214 ? -8.757 4.747 15.621 1.00 96.50 214 PHE A CA 1
ATOM 1589 C C . PHE A 1 214 ? -10.111 5.007 16.259 1.00 96.50 214 PHE A C 1
ATOM 1591 O O . PHE A 1 214 ? -10.264 4.875 17.475 1.00 96.50 214 PHE A O 1
ATOM 1598 N N . VAL A 1 215 ? -11.077 5.385 15.428 1.00 97.00 215 VAL A N 1
ATOM 1599 C CA . VAL A 1 215 ? -12.457 5.638 15.835 1.00 97.00 215 VAL A CA 1
ATOM 1600 C C . VAL A 1 215 ? -13.366 4.752 15.003 1.00 97.00 215 VAL A C 1
ATOM 1602 O O . VAL A 1 215 ? -13.315 4.816 13.780 1.00 97.00 215 VAL A O 1
ATOM 1605 N N . ALA A 1 216 ? -14.176 3.925 15.656 1.00 96.25 216 ALA A N 1
ATOM 1606 C CA . ALA A 1 216 ? -15.237 3.165 15.012 1.00 96.25 216 ALA A CA 1
ATOM 1607 C C . ALA A 1 216 ? -16.581 3.843 15.289 1.00 96.25 216 ALA A C 1
ATOM 1609 O O . ALA A 1 216 ? -16.967 3.978 16.449 1.00 96.25 216 ALA A O 1
ATOM 1610 N N . GLU A 1 217 ? -17.282 4.263 14.243 1.00 95.19 217 GLU A N 1
ATOM 1611 C CA . GLU A 1 217 ? -18.638 4.812 14.323 1.00 95.19 217 GLU A CA 1
ATOM 1612 C C . GLU A 1 217 ? -19.625 3.779 13.785 1.00 95.19 217 GLU A C 1
ATOM 1614 O O . GLU A 1 217 ? -19.524 3.346 12.637 1.00 95.19 217 GLU A O 1
ATOM 1619 N N . CYS A 1 218 ? -20.536 3.324 14.636 1.00 92.88 218 CYS A N 1
ATOM 1620 C CA . CYS A 1 218 ? -21.487 2.274 14.295 1.00 92.88 218 CYS A CA 1
ATOM 1621 C C . CYS A 1 218 ? -22.830 2.872 13.859 1.00 92.88 218 CYS A C 1
ATOM 1623 O O . CYS A 1 218 ? -23.160 4.013 14.181 1.00 92.88 218 CYS A O 1
ATOM 1625 N N . GLY A 1 219 ? -23.628 2.094 13.121 1.00 89.44 219 GLY A N 1
ATOM 1626 C CA . GLY A 1 219 ? -24.926 2.549 12.601 1.00 89.44 219 GLY A CA 1
ATOM 1627 C C . GLY A 1 219 ? -25.956 2.931 13.677 1.00 89.44 219 GLY A C 1
ATOM 1628 O O . GLY A 1 219 ? -26.932 3.609 13.369 1.00 89.44 219 GLY A O 1
ATOM 1629 N N . ASP A 1 220 ? -25.728 2.531 14.929 1.00 88.06 220 ASP A N 1
ATOM 1630 C CA . ASP A 1 220 ? -26.518 2.908 16.107 1.00 88.06 220 ASP A CA 1
ATOM 1631 C C . ASP A 1 220 ? -26.110 4.270 16.713 1.00 88.06 220 ASP A C 1
ATOM 1633 O O . ASP A 1 220 ? -26.703 4.713 17.697 1.00 88.06 220 ASP A O 1
ATOM 1637 N N . GLY A 1 221 ? -25.113 4.944 16.131 1.00 90.31 221 GLY A N 1
ATOM 1638 C CA . GLY A 1 221 ? -24.588 6.233 16.578 1.00 90.31 221 GLY A CA 1
ATOM 1639 C C . GLY A 1 221 ? -23.537 6.141 17.687 1.00 90.31 221 GLY A C 1
ATOM 1640 O O . GLY A 1 221 ? -22.973 7.173 18.064 1.00 90.31 221 GLY A O 1
ATOM 1641 N N . ARG A 1 222 ? -23.229 4.943 18.205 1.00 92.19 222 ARG A N 1
ATOM 1642 C CA . ARG A 1 222 ? -22.151 4.774 19.188 1.00 92.19 222 ARG A CA 1
ATOM 1643 C C . ARG A 1 222 ? -20.793 4.951 18.521 1.00 92.19 222 ARG A C 1
ATOM 1645 O O . ARG A 1 222 ? -20.569 4.531 17.381 1.00 92.19 222 ARG A O 1
ATOM 1652 N N . LYS A 1 223 ? -19.871 5.565 19.262 1.00 95.19 223 LYS A N 1
ATOM 1653 C CA . LYS A 1 223 ? -18.489 5.790 18.834 1.00 95.19 223 LYS A CA 1
ATOM 1654 C C . LYS A 1 223 ? -17.543 5.095 19.791 1.00 95.19 223 LYS A C 1
ATOM 1656 O O . LYS A 1 223 ? -17.633 5.276 21.001 1.00 95.19 223 LYS A O 1
ATOM 1661 N N . PHE A 1 224 ? -16.604 4.343 19.242 1.00 95.94 224 PHE A N 1
ATOM 1662 C CA . PHE A 1 224 ? -15.578 3.644 20.003 1.00 95.94 224 PHE A CA 1
ATOM 1663 C C . PHE A 1 224 ? -14.208 4.138 19.595 1.00 95.94 224 PHE A C 1
ATOM 1665 O O . PHE A 1 224 ? -13.981 4.457 18.430 1.00 95.94 224 PHE A O 1
ATOM 1672 N N . ARG A 1 225 ? -13.286 4.190 20.548 1.00 96.69 225 ARG A N 1
ATOM 1673 C CA . ARG A 1 225 ? -11.940 4.711 20.366 1.00 96.69 225 ARG A CA 1
ATOM 1674 C C . ARG A 1 225 ? -10.903 3.695 20.839 1.00 96.69 225 ARG A C 1
ATOM 1676 O O . ARG A 1 225 ? -11.084 3.040 21.863 1.00 96.69 225 ARG A O 1
ATOM 1683 N N . SER A 1 226 ? -9.815 3.574 20.083 1.00 97.00 226 SER A N 1
ATOM 1684 C CA . SER A 1 226 ? -8.627 2.824 20.497 1.00 97.00 226 SER A CA 1
ATOM 1685 C C . SER A 1 226 ? -7.691 3.675 21.354 1.00 97.00 226 SER A C 1
ATOM 1687 O O . SER A 1 226 ? -7.713 4.909 21.294 1.00 97.00 226 SER A O 1
ATOM 1689 N N . ASP A 1 227 ? -6.753 3.012 22.023 1.00 96.94 227 ASP A N 1
ATOM 1690 C CA . ASP A 1 227 ? -5.544 3.674 22.501 1.00 96.94 227 ASP A CA 1
ATOM 1691 C C . ASP A 1 227 ? -4.743 4.288 21.345 1.00 96.94 227 ASP A C 1
ATOM 1693 O O . ASP A 1 227 ? -4.874 3.909 20.171 1.00 96.94 227 ASP A O 1
ATOM 1697 N N . THR A 1 228 ? -3.898 5.257 21.688 1.00 96.19 228 THR A N 1
ATOM 1698 C CA . THR A 1 228 ? -3.000 5.900 20.732 1.00 96.19 228 THR A CA 1
ATOM 1699 C C . THR A 1 228 ? -1.884 4.941 20.323 1.00 96.19 228 THR A C 1
ATOM 1701 O O . THR A 1 228 ? -1.144 4.425 21.158 1.00 96.19 228 THR A O 1
ATOM 1704 N N . VAL A 1 229 ? -1.699 4.766 19.019 1.00 95.31 229 VAL A N 1
ATOM 1705 C CA . VAL A 1 229 ? -0.580 4.039 18.423 1.00 95.31 229 VAL A CA 1
ATOM 1706 C C . VAL A 1 229 ? 0.451 5.007 17.853 1.00 95.31 229 VAL A C 1
ATOM 1708 O O . VAL A 1 229 ? 0.141 6.124 17.437 1.00 95.31 229 VAL A O 1
ATOM 1711 N N . THR A 1 230 ? 1.704 4.563 17.814 1.00 95.00 230 THR A N 1
ATOM 1712 C CA . THR A 1 230 ? 2.798 5.322 17.204 1.00 95.00 230 THR A CA 1
ATOM 1713 C C . THR A 1 230 ? 3.166 4.699 15.867 1.00 95.00 230 THR A C 1
ATOM 1715 O O . THR A 1 230 ? 3.531 3.525 15.805 1.00 95.00 230 THR A O 1
ATOM 1718 N N . VAL A 1 231 ? 3.100 5.495 14.802 1.00 91.81 231 VAL A N 1
ATOM 1719 C CA . VAL A 1 231 ? 3.349 5.065 13.425 1.00 91.81 231 VAL A CA 1
ATOM 1720 C C . VAL A 1 231 ? 4.572 5.799 12.877 1.00 91.81 231 VAL A C 1
ATOM 1722 O O . VAL A 1 231 ? 4.673 7.022 12.960 1.00 91.81 231 VAL A O 1
ATOM 1725 N N . SER A 1 232 ? 5.520 5.058 12.305 1.00 88.00 232 SER A N 1
ATOM 1726 C CA . SER A 1 232 ? 6.721 5.612 11.672 1.00 88.00 232 SER A CA 1
ATOM 1727 C C . SER A 1 232 ? 7.107 4.786 10.450 1.00 88.00 232 SER A C 1
ATOM 1729 O O . SER A 1 232 ? 6.954 3.570 10.454 1.00 88.00 232 SER A O 1
ATOM 1731 N N . SER A 1 233 ? 7.676 5.434 9.430 1.00 81.12 233 SER A N 1
ATOM 1732 C CA . SER A 1 233 ? 8.246 4.744 8.258 1.00 81.12 233 SER A CA 1
ATOM 1733 C C . SER A 1 233 ? 9.526 3.949 8.566 1.00 81.12 233 SER A C 1
ATOM 1735 O O . SER A 1 233 ? 10.009 3.189 7.722 1.00 81.12 233 SER A O 1
ATOM 1737 N N . ARG A 1 234 ? 10.105 4.111 9.765 1.00 79.81 234 ARG A N 1
ATOM 1738 C CA . ARG A 1 234 ? 11.291 3.361 10.197 1.00 79.81 234 ARG A CA 1
ATOM 1739 C C . ARG A 1 234 ? 10.938 1.888 10.410 1.00 79.81 234 ARG A C 1
ATOM 1741 O O . ARG A 1 234 ? 9.979 1.572 11.102 1.00 79.81 234 ARG A O 1
ATOM 1748 N N . SER A 1 235 ? 11.779 0.987 9.901 1.00 69.81 235 SER A N 1
ATOM 1749 C CA . SER A 1 235 ? 11.571 -0.471 9.963 1.00 69.81 235 SER A CA 1
ATOM 1750 C C . SER A 1 235 ? 11.501 -1.061 11.375 1.00 69.81 235 SER A C 1
ATOM 1752 O O . SER A 1 235 ? 11.036 -2.178 11.539 1.00 69.81 235 SER A O 1
ATOM 1754 N N . SER A 1 236 ? 11.972 -0.340 12.395 1.00 73.06 236 SER A N 1
ATOM 1755 C CA . SER A 1 236 ? 11.903 -0.779 13.793 1.00 73.06 236 SER A CA 1
ATOM 1756 C C . SER A 1 236 ? 10.502 -0.677 14.404 1.00 73.06 236 SER A C 1
ATOM 1758 O O . SER A 1 236 ? 10.290 -1.188 15.498 1.00 73.06 236 SER A O 1
ATOM 1760 N N . TYR A 1 237 ? 9.569 0.020 13.750 1.00 77.38 237 TYR A N 1
ATOM 1761 C CA . TYR A 1 237 ? 8.203 0.181 14.241 1.00 77.38 237 TYR A CA 1
ATOM 1762 C C . TYR A 1 237 ? 7.288 -0.889 13.651 1.00 77.38 237 TYR A C 1
ATOM 1764 O O . TYR A 1 237 ? 7.412 -1.260 12.483 1.00 77.38 237 TYR A O 1
ATOM 1772 N N . SER A 1 238 ? 6.351 -1.372 14.471 1.00 81.88 238 SER A N 1
ATOM 1773 C CA . SER A 1 238 ? 5.363 -2.348 14.021 1.00 81.88 238 SER A CA 1
ATOM 1774 C C . SER A 1 238 ? 4.478 -1.757 12.926 1.00 81.88 238 SER A C 1
ATOM 1776 O O . SER A 1 238 ? 4.068 -0.599 12.994 1.00 81.88 238 SER A O 1
ATOM 1778 N N . ARG A 1 239 ? 4.148 -2.585 11.936 1.00 88.19 239 ARG A N 1
ATOM 1779 C CA . ARG A 1 239 ? 3.100 -2.315 10.940 1.00 88.19 239 ARG A CA 1
ATOM 1780 C C . ARG A 1 239 ? 1.794 -3.033 11.263 1.00 88.19 239 ARG A C 1
ATOM 1782 O O . ARG A 1 239 ? 0.810 -2.840 10.559 1.00 88.19 239 ARG A O 1
ATOM 1789 N N . ASN A 1 240 ? 1.801 -3.862 12.303 1.00 92.88 240 ASN A N 1
ATOM 1790 C CA . ASN A 1 240 ? 0.653 -4.613 12.782 1.00 92.88 240 ASN A CA 1
ATOM 1791 C C . ASN A 1 240 ? 0.260 -4.071 14.157 1.00 92.88 240 ASN A C 1
ATOM 1793 O O . ASN A 1 240 ? 1.050 -4.143 15.103 1.00 92.88 240 ASN A O 1
ATOM 1797 N N . PHE A 1 241 ? -0.950 -3.538 14.269 1.00 95.56 241 PHE A N 1
ATOM 1798 C CA . PHE A 1 241 ? -1.476 -2.986 15.510 1.00 95.56 241 PHE A CA 1
ATOM 1799 C C . PHE A 1 241 ? -2.689 -3.798 15.946 1.00 95.56 241 PHE A C 1
ATOM 1801 O O . PHE A 1 241 ? -3.709 -3.823 15.259 1.00 95.56 241 PHE A O 1
ATOM 1808 N N . ASN A 1 242 ? -2.574 -4.457 17.096 1.00 96.62 242 ASN A N 1
ATOM 1809 C CA . ASN A 1 242 ? -3.728 -5.014 17.781 1.00 96.62 242 ASN A CA 1
ATOM 1810 C C . ASN A 1 242 ? -4.283 -3.940 18.719 1.00 96.62 242 ASN A C 1
ATOM 1812 O O . ASN A 1 242 ? -3.634 -3.580 19.696 1.00 96.62 242 ASN A O 1
ATOM 1816 N N . LEU A 1 243 ? -5.454 -3.418 18.376 1.00 96.94 243 LEU A N 1
ATOM 1817 C CA . LEU A 1 243 ? -6.158 -2.362 19.094 1.00 96.94 243 LEU A CA 1
ATOM 1818 C C . LEU A 1 243 ? -6.939 -2.899 20.303 1.00 96.94 243 LEU A C 1
ATOM 1820 O O . LEU A 1 243 ? -7.491 -2.105 21.057 1.00 96.94 243 LEU A O 1
ATOM 1824 N N . GLY A 1 244 ? -7.000 -4.225 20.482 1.00 96.88 244 GLY A N 1
ATOM 1825 C CA . GLY A 1 244 ? -7.819 -4.856 21.512 1.00 96.88 244 GLY A CA 1
ATOM 1826 C C . GLY A 1 244 ? -9.308 -4.580 21.303 1.00 96.88 244 GLY A C 1
ATOM 1827 O O . GLY A 1 244 ? -9.770 -4.439 20.169 1.00 96.88 244 GLY A O 1
ATOM 1828 N N . THR A 1 245 ? -10.050 -4.508 22.404 1.00 96.69 245 THR A N 1
ATOM 1829 C CA . THR A 1 245 ? -11.455 -4.093 22.397 1.00 96.69 245 THR A CA 1
ATOM 1830 C C . THR A 1 245 ? -11.528 -2.572 22.460 1.00 96.69 245 THR A C 1
ATOM 1832 O O . THR A 1 245 ? -11.014 -1.972 23.403 1.00 96.69 245 THR A O 1
ATOM 1835 N N . LEU A 1 246 ? -12.177 -1.945 21.479 1.00 96.38 246 LEU A N 1
ATOM 1836 C CA . LEU A 1 246 ? -12.337 -0.493 21.457 1.00 96.38 246 LEU A CA 1
ATOM 1837 C C . LEU A 1 246 ? -13.249 -0.028 22.601 1.00 96.38 246 LEU A C 1
ATOM 1839 O O . LEU A 1 246 ? -14.262 -0.661 22.902 1.00 96.38 246 LEU A O 1
ATOM 1843 N N . VAL A 1 247 ? -12.897 1.099 23.218 1.00 96.19 247 VAL A N 1
ATOM 1844 C CA . VAL A 1 247 ? -13.621 1.652 24.369 1.00 96.19 247 VAL A CA 1
ATOM 1845 C C . VAL A 1 247 ? -14.646 2.664 23.881 1.00 96.19 247 VAL A C 1
ATOM 1847 O O . VAL A 1 247 ? -14.346 3.479 23.012 1.00 96.19 247 VAL A O 1
ATOM 1850 N N . GLU A 1 248 ? -15.862 2.617 24.420 1.00 94.19 248 GLU A N 1
ATOM 1851 C CA . GLU A 1 248 ? -16.907 3.576 24.069 1.00 94.19 248 GLU A CA 1
ATOM 1852 C C . GLU A 1 248 ? -16.476 4.990 24.467 1.00 94.19 248 GLU A C 1
ATOM 1854 O O . GLU A 1 248 ? -16.148 5.268 25.622 1.00 94.19 248 GLU A O 1
ATOM 1859 N N . ASN A 1 249 ? -16.425 5.874 23.476 1.00 84.81 249 ASN A N 1
ATOM 1860 C CA . ASN A 1 249 ? -16.037 7.257 23.662 1.00 84.81 249 ASN A CA 1
ATOM 1861 C C . ASN A 1 249 ? -17.301 8.043 24.009 1.00 84.81 249 ASN A C 1
ATOM 1863 O O . ASN A 1 249 ? -18.076 8.405 23.122 1.00 84.81 249 ASN A O 1
ATOM 1867 N N . VAL A 1 250 ? -17.524 8.255 25.304 1.00 61.41 250 VAL A N 1
ATOM 1868 C CA . VAL A 1 250 ? -18.615 9.109 25.779 1.00 61.41 250 VAL A CA 1
ATOM 1869 C C . VAL A 1 250 ? -18.247 10.557 25.424 1.00 61.41 250 VAL A C 1
ATOM 1871 O O . VAL A 1 250 ? -17.141 10.974 25.777 1.00 61.41 250 VAL A O 1
ATOM 1874 N N . PRO A 1 251 ? -19.092 11.285 24.672 1.00 55.84 251 PRO A N 1
ATOM 1875 C CA . PRO A 1 251 ? -18.828 12.675 24.303 1.00 55.84 251 PRO A CA 1
ATOM 1876 C C . PRO A 1 251 ? -18.653 13.597 25.515 1.00 55.84 251 PRO A C 1
ATOM 1878 O O . PRO A 1 251 ? -19.268 13.325 26.573 1.00 55.84 251 PRO A O 1
#

pLDDT: mean 75.06, std 22.41, range [26.27, 97.62]

Sequence (251 aa):
MQAKNWIGADKFYHCMAMCEAASLGEKAAAIAGIAGEVRELNQHYRHGDPKEECDADRAANAAGLRAGRAGQACAAAVEYARVIPKGLCDRVHAEWISRWKPLRGCCKFVRQEPCRGAQGMPEENRGVQQMKTVLAILLGALMATRCTSFGGDMIVRVSGSVPISGSAGKSGEQCELGMVSAETGEQSSTRNIPADFSTTMLVVAGPQPKHYYFVAECGDGRKFRSDTVTVSSRSSYSRNFNLGTLVENVP

Radius of gyration: 23.93 Å; chains: 1; bounding box: 67×34×65 Å

Foldseek 3Di:
DQVVPDPLCLLVVLLLVLQVQLLVDDVSNVVLLVVLVVVLCCCCPLVVDDPVVSVSSNLSNVLSNVCNPVVHDSVVSSVVSVSAPDVNCVPCVVPVCVVPPDPPDPPDDDDDDDDDDDDDDDDDPDPDPVVVVVVVVVVVVVVPPPPPQAQGWDKAKEWEFEDDDPPPDDPPWWWWKWKAFPVPRDTDDIDTADRTGIDIDIDRAGQDKTKIKMWIQIPVRWIFIFDIDIDHPGSVGHSYYYRYYTHTDDD